Protein AF-A0A9D7RI13-F1 (afdb_monomer)

Solvent-accessible surface area (backbone atoms only — not comparable to full-atom values): 10548 Å² total; per-residue (Å²): 130,84,57,81,52,54,34,80,45,44,58,40,66,74,48,64,41,61,66,88,46,48,56,69,69,47,53,52,49,33,53,50,56,44,34,54,50,54,45,51,52,39,53,49,28,37,74,72,31,24,18,38,29,75,64,46,69,43,68,72,62,53,74,68,57,27,51,48,35,45,74,73,76,31,78,64,57,49,44,80,54,85,56,75,66,49,69,73,34,51,46,50,42,82,48,82,92,77,24,39,33,41,31,41,40,75,94,44,13,59,59,44,31,55,62,14,14,75,83,62,84,34,96,48,69,64,48,52,56,65,32,47,65,94,72,77,44,50,62,18,70,68,59,49,49,51,39,23,52,51,47,48,55,36,51,49,55,49,33,53,62,57,31,66,83,54,87,47,72,69,51,33,55,54,34,44,54,58,62,39,79,59,79,58,74,80,75,80,114

Sequence (189 aa):
MARKVDFLFDPFEIAGVNKSDLDKSIVTQALADVRDYVLEAVLSDTADLRSSVTGRPFKGLSPDYAKFKKKSGHKPVPNLEFSSDMLNSLSVIPVASGKLKLQVSPDQADKADGHNNHSGESKLPTRKFIPNADDDETFRPAIRSAIKDIVMVAVEKQIEKNTAGAQDDQEIEALAKRGIKVNLRQFLG

Radius of gyration: 20.49 Å; Cα contacts (8 Å, |Δi|>4): 278; chains: 1; bounding box: 44×29×63 Å

Mean predicted aligned error: 6.93 Å

Secondary structure (DSSP, 8-state):
-PPP-EEEE-HHHHHT--GGGS-HHHHHHHHHHHHHHHHHHHHHHHHTTB-TTT-PBPPPPPHHHHHHHHHTTS--S--S-SSTHHHHTEEEEEEGGGEEEEEE-HHHHHHHHHHH-SSS-SSSPP--SS--GGGT----HHHHHHHHHHHHHHHHHHHHHHHTT--SHHHHHHHHTSS--S-GGGT--

Structure (mmCIF, N/CA/C/O backbone):
data_AF-A0A9D7RI13-F1
#
_entry.id   AF-A0A9D7RI13-F1
#
loop_
_atom_site.group_PDB
_atom_site.id
_atom_site.type_symbol
_atom_site.label_atom_id
_atom_site.label_alt_id
_atom_site.label_comp_id
_atom_site.label_asym_id
_atom_site.label_entity_id
_atom_site.label_seq_id
_atom_site.pdbx_PDB_ins_code
_atom_site.Cartn_x
_atom_site.Cartn_y
_atom_site.Cartn_z
_atom_site.occupancy
_atom_site.B_iso_or_equiv
_atom_site.auth_seq_id
_atom_site.auth_comp_id
_atom_site.auth_asym_id
_atom_site.auth_atom_id
_atom_site.pdbx_PDB_model_num
ATOM 1 N N . MET A 1 1 ? -6.544 8.634 -23.768 1.00 44.41 1 MET A N 1
ATOM 2 C CA . MET A 1 1 ? -6.676 8.720 -22.296 1.00 44.41 1 MET A CA 1
ATOM 3 C C . MET A 1 1 ? -5.299 8.467 -21.710 1.00 44.41 1 MET A C 1
ATOM 5 O O . MET A 1 1 ? -4.618 7.612 -22.257 1.00 44.41 1 MET A O 1
ATOM 9 N N . ALA A 1 2 ? -4.877 9.207 -20.682 1.00 51.78 2 ALA A N 1
ATOM 10 C CA . ALA A 1 2 ? -3.621 8.907 -19.987 1.00 51.78 2 ALA A CA 1
ATOM 11 C C . ALA A 1 2 ? -3.721 7.515 -19.348 1.00 51.78 2 ALA A C 1
ATOM 13 O O . ALA A 1 2 ? -4.767 7.198 -18.765 1.00 51.78 2 ALA A O 1
ATOM 14 N N . ARG A 1 3 ? -2.685 6.680 -19.487 1.00 66.75 3 ARG A N 1
ATOM 15 C CA . ARG A 1 3 ? -2.675 5.370 -18.827 1.00 66.75 3 ARG A CA 1
ATOM 16 C C . ARG A 1 3 ? -2.634 5.581 -17.317 1.00 66.75 3 ARG A C 1
ATOM 18 O O . ARG A 1 3 ? -1.938 6.467 -16.830 1.00 66.75 3 ARG A O 1
ATOM 25 N N . LYS A 1 4 ? -3.417 4.801 -16.574 1.00 74.69 4 LYS A N 1
ATOM 26 C CA . LYS A 1 4 ? -3.418 4.838 -15.109 1.00 74.69 4 LYS A CA 1
ATOM 27 C C . LYS A 1 4 ? -2.546 3.703 -14.603 1.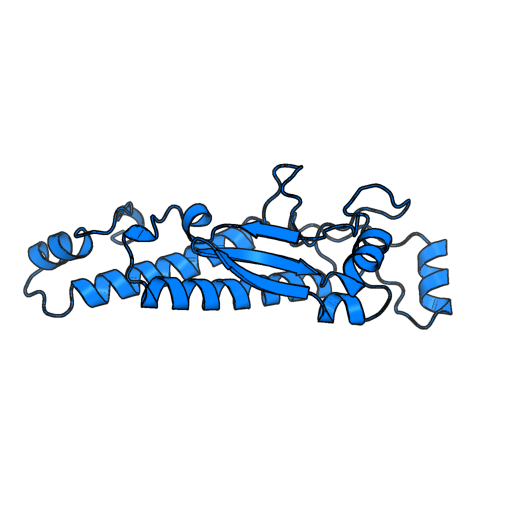00 74.69 4 LYS A C 1
ATOM 29 O O . LYS A 1 4 ? -2.745 2.559 -14.991 1.00 74.69 4 LYS A O 1
ATOM 34 N N . VAL A 1 5 ? -1.575 4.042 -13.765 1.00 86.81 5 VAL A N 1
ATOM 35 C CA . VAL A 1 5 ? -0.803 3.070 -12.988 1.00 86.81 5 VAL A CA 1
ATOM 36 C C . VAL A 1 5 ? -1.151 3.346 -11.532 1.00 86.81 5 VAL A C 1
ATOM 38 O O . VAL A 1 5 ? -0.450 4.088 -10.839 1.00 86.81 5 VAL A O 1
ATOM 41 N N . ASP A 1 6 ? -2.318 2.856 -11.119 1.00 92.19 6 ASP A N 1
ATOM 42 C CA . ASP A 1 6 ? -2.869 3.068 -9.788 1.00 92.19 6 ASP A CA 1
ATOM 43 C C . ASP A 1 6 ? -3.555 1.817 -9.224 1.00 92.19 6 ASP A C 1
ATOM 45 O O . ASP A 1 6 ? -3.902 0.883 -9.938 1.00 92.19 6 ASP A O 1
ATOM 49 N N . PHE A 1 7 ? -3.692 1.790 -7.900 1.00 94.25 7 PHE A N 1
ATOM 50 C CA . PHE A 1 7 ? -4.372 0.735 -7.164 1.00 94.25 7 PHE A CA 1
ATOM 51 C C . PHE A 1 7 ? -5.127 1.331 -5.981 1.00 94.25 7 PHE A C 1
ATOM 53 O O . PHE A 1 7 ? -4.544 2.003 -5.125 1.00 94.25 7 PHE A O 1
ATOM 60 N N . LEU A 1 8 ? -6.434 1.078 -5.938 1.00 95.00 8 LEU A N 1
ATOM 61 C CA . LEU A 1 8 ? -7.324 1.507 -4.867 1.00 95.00 8 LEU A CA 1
ATOM 62 C C . LEU A 1 8 ? -7.526 0.364 -3.871 1.00 95.00 8 LEU A C 1
ATOM 64 O O . LEU A 1 8 ? -7.939 -0.724 -4.260 1.00 95.00 8 LEU A O 1
ATOM 68 N N . PHE A 1 9 ? -7.319 0.627 -2.584 1.00 95.69 9 PHE A N 1
ATOM 69 C CA . PHE A 1 9 ? -7.505 -0.372 -1.534 1.00 95.69 9 PHE A CA 1
ATOM 70 C C . PHE A 1 9 ? -8.113 0.225 -0.264 1.00 95.69 9 PHE A C 1
ATOM 72 O O . PHE A 1 9 ? -7.973 1.417 0.020 1.00 95.69 9 PHE A O 1
ATOM 79 N N . ASP A 1 10 ? -8.806 -0.615 0.501 1.00 96.12 10 ASP A N 1
ATOM 80 C CA . ASP A 1 10 ? -9.337 -0.278 1.820 1.00 96.12 10 ASP A CA 1
ATOM 81 C C . ASP A 1 10 ? -8.550 -1.056 2.892 1.00 96.12 10 ASP A C 1
ATOM 83 O O . ASP A 1 10 ? -8.673 -2.281 2.971 1.00 96.12 10 ASP A O 1
ATOM 87 N N . PRO A 1 11 ? -7.722 -0.380 3.711 1.00 96.69 11 PRO A N 1
ATOM 88 C CA . PRO A 1 11 ? -6.949 -1.045 4.759 1.00 96.69 11 PRO A CA 1
ATOM 89 C C . PRO A 1 11 ? -7.810 -1.800 5.775 1.00 96.69 11 PRO A C 1
ATOM 91 O O . PRO A 1 11 ? -7.408 -2.850 6.270 1.00 96.69 11 PRO A O 1
ATOM 94 N N . PHE A 1 12 ? -9.008 -1.291 6.065 1.00 95.75 12 PHE A N 1
ATOM 95 C CA . PHE A 1 12 ? -9.912 -1.890 7.040 1.00 95.75 12 PHE A CA 1
ATOM 96 C C . PHE A 1 12 ? -10.599 -3.127 6.468 1.00 95.75 12 PHE A C 1
ATOM 98 O O . PHE A 1 12 ? -10.768 -4.112 7.181 1.00 95.75 12 PHE A O 1
ATOM 105 N N . GLU A 1 13 ? -10.911 -3.125 5.170 1.00 94.62 13 GLU A N 1
ATOM 106 C CA . GLU A 1 13 ? -11.390 -4.321 4.467 1.00 94.62 13 GLU A CA 1
ATOM 107 C C . GLU A 1 13 ? -10.325 -5.426 4.465 1.00 94.62 13 GLU A C 1
ATOM 109 O O . GLU A 1 13 ? -10.628 -6.567 4.809 1.00 94.62 13 GLU A O 1
ATOM 114 N N . ILE A 1 14 ? -9.061 -5.077 4.184 1.00 94.06 14 ILE A N 1
ATOM 115 C CA . ILE A 1 14 ? -7.923 -6.012 4.262 1.00 94.06 14 ILE A CA 1
ATOM 116 C C . ILE A 1 14 ? -7.792 -6.605 5.673 1.00 94.06 14 ILE A C 1
ATOM 118 O O . ILE A 1 14 ? -7.518 -7.797 5.822 1.00 94.06 14 ILE A O 1
ATOM 122 N N . ALA A 1 15 ? -7.991 -5.785 6.705 1.00 94.06 15 ALA A N 1
ATOM 123 C CA . ALA A 1 15 ? -7.914 -6.210 8.099 1.00 94.06 15 ALA A CA 1
ATOM 124 C C . ALA A 1 15 ? -9.165 -6.962 8.594 1.00 94.06 15 ALA A C 1
ATOM 126 O O . ALA A 1 15 ? -9.117 -7.583 9.656 1.00 94.06 15 ALA A O 1
ATOM 127 N N . GLY A 1 16 ? -10.278 -6.922 7.852 1.00 92.56 16 GLY A N 1
ATOM 128 C CA . GLY A 1 16 ? -11.570 -7.453 8.294 1.00 92.56 16 GLY A CA 1
ATOM 129 C C . GLY A 1 16 ? -12.209 -6.638 9.425 1.00 92.56 16 GLY A C 1
ATOM 130 O O . GLY A 1 16 ? -12.928 -7.195 10.253 1.00 92.56 16 GLY A O 1
ATOM 131 N N . VAL A 1 17 ? -11.931 -5.335 9.483 1.00 91.44 17 VAL A N 1
ATOM 132 C CA . VAL A 1 17 ? -12.428 -4.406 10.504 1.00 91.44 17 VAL A CA 1
ATOM 133 C C . VAL A 1 17 ? -13.474 -3.484 9.890 1.00 91.44 17 VAL A C 1
ATOM 135 O O . VAL A 1 17 ? -13.268 -2.892 8.832 1.00 91.44 17 VAL A O 1
ATOM 138 N N . ASN A 1 18 ? -14.606 -3.310 10.568 1.00 91.25 18 ASN A N 1
ATOM 139 C CA . ASN A 1 18 ? -15.593 -2.328 10.146 1.00 91.25 18 ASN A CA 1
ATOM 140 C C . ASN A 1 18 ? -15.208 -0.933 10.656 1.00 91.25 18 ASN A C 1
ATOM 142 O O . ASN A 1 18 ? -15.411 -0.611 11.818 1.00 91.25 18 ASN A O 1
ATOM 146 N N . LYS A 1 19 ? -14.687 -0.062 9.792 1.00 90.38 19 LYS A N 1
ATOM 147 C CA . L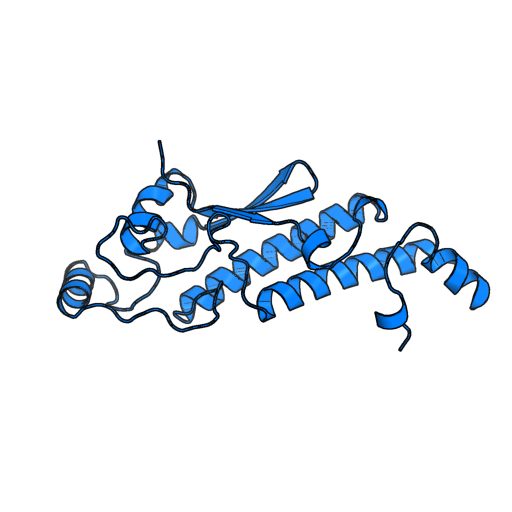YS A 1 19 ? -14.248 1.289 10.195 1.00 90.38 19 LYS A CA 1
ATOM 148 C C . LYS A 1 19 ? -15.341 2.187 10.791 1.00 90.38 19 LYS A C 1
ATOM 150 O O . LYS A 1 19 ? -14.994 3.166 11.439 1.00 90.38 19 LYS A O 1
ATOM 155 N N . SER A 1 20 ? -16.635 1.903 10.578 1.00 90.44 20 SER A N 1
ATOM 156 C CA . SER A 1 20 ? -17.719 2.673 11.223 1.00 90.44 20 SER A CA 1
ATOM 157 C C . SER A 1 20 ? -17.764 2.491 12.737 1.00 90.44 20 SER A C 1
ATOM 159 O O . SER A 1 20 ? -18.407 3.271 13.431 1.00 90.44 20 SER A O 1
ATOM 161 N N . ASP A 1 21 ? -17.111 1.440 13.214 1.00 89.06 21 ASP A N 1
ATOM 162 C CA . ASP A 1 21 ? -17.033 1.057 14.614 1.00 89.06 21 ASP A CA 1
ATOM 163 C C . ASP A 1 21 ? -15.904 1.798 15.353 1.00 89.06 21 ASP A C 1
ATOM 165 O O . ASP A 1 21 ? -15.765 1.681 16.569 1.00 89.06 21 ASP A O 1
ATOM 169 N N . LEU A 1 22 ? -15.082 2.546 14.611 1.00 90.38 22 LEU A N 1
ATOM 170 C CA . LEU A 1 22 ? -13.928 3.274 15.115 1.00 90.38 22 LEU A CA 1
ATOM 171 C C . LEU A 1 22 ? -14.172 4.781 15.060 1.00 90.38 22 LEU A C 1
ATOM 173 O O . LEU A 1 22 ? -14.807 5.314 14.143 1.00 90.38 22 LEU A O 1
ATOM 177 N N . ASP A 1 23 ? -13.581 5.494 16.010 1.00 92.56 23 ASP A N 1
ATOM 178 C CA . ASP A 1 23 ? -13.580 6.945 16.022 1.00 92.56 23 ASP A CA 1
ATOM 179 C C . ASP A 1 23 ? -12.836 7.505 14.808 1.00 92.56 23 ASP A C 1
ATOM 181 O O . ASP A 1 23 ? -11.777 7.021 14.398 1.00 92.56 23 ASP A O 1
ATOM 185 N N . LYS A 1 24 ? -13.346 8.617 14.269 1.00 93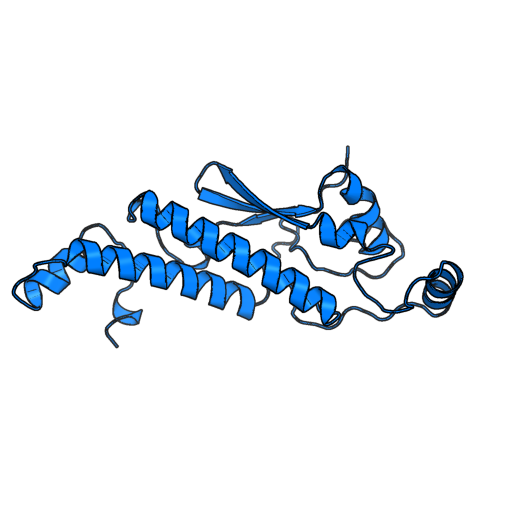.06 24 LYS A N 1
ATOM 186 C CA . LYS A 1 24 ? -12.773 9.276 13.083 1.00 93.06 24 LYS A CA 1
ATOM 187 C C . LYS A 1 24 ? -11.285 9.602 13.233 1.00 93.06 24 LYS A C 1
ATOM 189 O O . LYS A 1 24 ? -10.548 9.505 12.254 1.00 93.06 24 LYS A O 1
ATOM 194 N N . SER A 1 25 ? -10.840 9.996 14.427 1.00 94.50 25 SER A N 1
ATOM 195 C CA . SER A 1 25 ? -9.426 10.293 14.689 1.00 94.50 25 SER A CA 1
ATOM 196 C C . SER A 1 25 ? -8.552 9.041 14.609 1.00 94.50 25 SER A C 1
ATOM 198 O O . SER A 1 25 ? -7.462 9.105 14.050 1.00 94.50 25 SER A O 1
ATOM 200 N N . ILE A 1 26 ? -9.050 7.901 15.098 1.00 94.19 26 ILE A N 1
ATOM 201 C CA . ILE A 1 26 ? -8.356 6.610 15.033 1.00 94.19 26 ILE A CA 1
ATOM 202 C C . ILE A 1 26 ? -8.281 6.125 13.587 1.00 94.19 26 ILE A C 1
ATOM 204 O O . ILE A 1 26 ? -7.206 5.759 13.120 1.00 94.19 26 ILE A O 1
ATOM 208 N N . VAL A 1 27 ? -9.388 6.222 12.845 1.00 94.94 27 VAL A N 1
ATOM 209 C CA . VAL A 1 27 ? -9.417 5.910 11.408 1.00 94.94 27 VAL A CA 1
ATOM 210 C C . VAL A 1 27 ? -8.422 6.777 10.636 1.00 94.94 27 VAL A C 1
ATOM 212 O O . VAL A 1 27 ? -7.674 6.267 9.807 1.00 94.94 27 VAL A O 1
ATOM 215 N N . THR A 1 28 ? -8.387 8.083 10.912 1.00 95.69 28 THR A N 1
ATOM 216 C CA . THR A 1 28 ? -7.487 9.026 10.228 1.00 95.69 28 THR A CA 1
ATOM 217 C C . THR A 1 28 ? -6.021 8.693 10.494 1.00 95.69 28 THR A C 1
ATOM 219 O O . THR A 1 28 ? -5.227 8.687 9.555 1.00 95.69 28 THR A O 1
ATOM 222 N N . GLN A 1 29 ? -5.669 8.376 11.744 1.00 96.38 29 GLN A N 1
ATOM 223 C CA . GLN A 1 29 ? -4.304 7.991 12.095 1.00 96.38 29 GLN A CA 1
ATOM 224 C C . GLN A 1 29 ? -3.907 6.668 11.433 1.00 96.38 29 GLN A C 1
ATOM 226 O O . GLN A 1 29 ? -2.869 6.605 10.788 1.00 96.38 29 GLN A O 1
ATOM 231 N N . ALA A 1 30 ? -4.762 5.644 11.503 1.00 97.12 30 ALA A N 1
ATOM 232 C CA . ALA A 1 30 ? -4.493 4.350 10.878 1.00 97.12 30 ALA A CA 1
ATOM 233 C C . ALA A 1 30 ? -4.296 4.469 9.358 1.00 97.12 30 ALA A C 1
ATOM 235 O O . ALA A 1 30 ? -3.408 3.839 8.792 1.00 97.12 30 ALA A O 1
ATOM 236 N N . LEU A 1 31 ? -5.089 5.312 8.684 1.00 97.88 31 LEU A N 1
ATOM 237 C CA . LEU A 1 31 ? -4.907 5.588 7.258 1.00 97.88 31 LEU A CA 1
ATOM 238 C C . LEU A 1 31 ? -3.560 6.254 6.960 1.00 97.88 31 LEU A C 1
ATOM 240 O O . LEU A 1 31 ? -2.953 5.930 5.941 1.00 97.88 31 LEU A O 1
ATOM 244 N N . ALA A 1 32 ? -3.098 7.172 7.813 1.00 97.81 32 ALA A N 1
ATOM 245 C CA . ALA A 1 32 ? -1.788 7.802 7.665 1.00 97.81 32 ALA A CA 1
ATOM 246 C C . ALA A 1 32 ? -0.650 6.789 7.872 1.00 97.81 32 ALA A C 1
ATOM 248 O O . ALA A 1 32 ? 0.243 6.705 7.032 1.00 97.81 32 ALA A O 1
ATOM 249 N N . ASP A 1 33 ? -0.742 5.961 8.911 1.00 98.19 33 ASP A N 1
ATOM 250 C CA . ASP A 1 33 ? 0.262 4.940 9.225 1.00 98.19 33 ASP A CA 1
ATOM 251 C C . ASP A 1 33 ? 0.358 3.892 8.097 1.00 98.19 33 ASP A C 1
ATOM 253 O O . ASP A 1 33 ? 1.447 3.558 7.629 1.00 98.19 33 ASP A O 1
ATOM 257 N N . VAL A 1 34 ? -0.787 3.422 7.580 1.00 98.38 34 VAL A N 1
ATOM 258 C CA . VAL A 1 34 ? -0.824 2.492 6.438 1.00 98.38 34 VAL A CA 1
ATOM 259 C C . VAL A 1 34 ? -0.285 3.143 5.166 1.00 98.38 34 VAL A C 1
ATOM 261 O O . VAL A 1 34 ? 0.418 2.489 4.396 1.00 98.38 34 VAL A O 1
ATOM 264 N N . ARG A 1 35 ? -0.610 4.417 4.916 1.00 98.00 35 ARG A N 1
ATOM 265 C CA . ARG A 1 35 ? -0.115 5.160 3.751 1.00 98.00 35 ARG A CA 1
ATOM 266 C C . ARG A 1 35 ? 1.410 5.184 3.730 1.00 98.00 35 ARG A C 1
ATOM 268 O O . ARG A 1 35 ? 2.000 4.862 2.698 1.00 98.00 35 ARG A O 1
ATOM 275 N N . ASP A 1 36 ? 2.013 5.556 4.852 1.00 98.00 36 ASP A N 1
ATOM 276 C CA . ASP A 1 36 ? 3.460 5.706 4.972 1.00 98.00 36 ASP A CA 1
ATOM 277 C C . ASP A 1 36 ? 4.146 4.336 4.847 1.00 98.00 36 ASP A C 1
ATOM 279 O O . ASP A 1 36 ? 5.062 4.180 4.037 1.00 98.00 36 ASP A O 1
ATOM 283 N N . TYR A 1 37 ? 3.607 3.309 5.517 1.00 98.25 37 TYR A N 1
ATOM 284 C CA . TYR A 1 37 ? 4.105 1.937 5.409 1.00 98.25 37 TYR A CA 1
ATOM 285 C C . TYR A 1 37 ? 4.050 1.387 3.978 1.00 98.25 37 TYR A C 1
ATOM 287 O O . TYR A 1 37 ? 5.032 0.834 3.487 1.00 98.25 37 TYR A O 1
ATOM 295 N N . VAL A 1 38 ? 2.909 1.507 3.287 1.00 98.00 38 VAL A N 1
ATOM 296 C CA . VAL A 1 38 ? 2.752 0.944 1.935 1.00 98.00 38 VAL A CA 1
ATOM 297 C C . VAL A 1 38 ? 3.710 1.615 0.956 1.00 98.00 38 VAL A C 1
ATOM 299 O O . VAL A 1 38 ? 4.303 0.925 0.125 1.00 98.00 38 VAL A O 1
ATOM 302 N N . LEU A 1 39 ? 3.889 2.936 1.055 1.00 96.62 39 LEU A N 1
ATOM 303 C CA . LEU A 1 39 ? 4.847 3.652 0.218 1.00 96.62 39 LEU A CA 1
ATOM 304 C C . LEU A 1 39 ? 6.273 3.141 0.458 1.00 96.62 39 LEU A C 1
ATOM 306 O O . LEU A 1 39 ? 6.958 2.774 -0.498 1.00 96.62 39 LEU A O 1
ATOM 310 N N . GLU A 1 40 ? 6.697 3.064 1.719 1.00 96.88 40 GLU A N 1
ATOM 311 C CA . GLU A 1 40 ? 8.026 2.574 2.091 1.00 96.88 40 GLU A CA 1
ATOM 312 C C . GLU A 1 40 ? 8.247 1.126 1.638 1.00 96.88 40 GLU A C 1
ATOM 314 O O . GLU A 1 40 ? 9.263 0.820 1.014 1.00 96.88 40 GLU A O 1
ATOM 319 N N . ALA A 1 41 ? 7.272 0.245 1.865 1.00 96.44 41 ALA A N 1
ATOM 320 C CA . ALA A 1 41 ? 7.354 -1.160 1.484 1.00 96.44 41 ALA A CA 1
ATOM 321 C C . ALA A 1 41 ? 7.500 -1.340 -0.034 1.00 96.44 41 ALA A C 1
ATOM 323 O O . ALA A 1 41 ? 8.302 -2.157 -0.485 1.00 96.44 41 ALA A O 1
ATOM 324 N N . VAL A 1 42 ? 6.763 -0.566 -0.840 1.00 94.62 42 VAL A N 1
ATOM 325 C CA . VAL A 1 42 ? 6.865 -0.637 -2.305 1.00 94.62 42 VAL A CA 1
ATOM 326 C C . VAL A 1 42 ? 8.204 -0.086 -2.798 1.00 94.62 42 VAL A C 1
ATOM 328 O O . VAL A 1 42 ? 8.811 -0.686 -3.690 1.00 94.62 42 VAL A O 1
ATOM 331 N N . LEU A 1 43 ? 8.692 1.016 -2.222 1.00 92.94 43 LEU A N 1
ATOM 332 C CA . LEU A 1 43 ? 10.008 1.573 -2.551 1.00 92.94 43 LEU A CA 1
ATOM 333 C C . LEU A 1 43 ? 11.140 0.611 -2.165 1.00 92.94 43 LEU A C 1
ATOM 335 O O . LEU A 1 43 ? 12.065 0.409 -2.953 1.00 92.94 43 LEU A O 1
ATOM 339 N N . SER A 1 44 ? 11.040 -0.029 -0.999 1.00 93.69 44 SER A N 1
ATOM 340 C CA . SER A 1 44 ? 11.993 -1.034 -0.525 1.00 93.69 44 SER A CA 1
ATOM 341 C C . SER A 1 44 ? 12.010 -2.268 -1.430 1.00 93.69 44 SER A C 1
ATOM 343 O O . SER A 1 44 ? 13.073 -2.626 -1.936 1.00 93.69 44 SER A O 1
ATOM 345 N N . ASP A 1 45 ? 10.848 -2.855 -1.738 1.00 93.50 45 ASP A N 1
ATOM 346 C CA . ASP A 1 45 ? 10.752 -3.998 -2.659 1.00 93.50 45 ASP A CA 1
ATOM 347 C C . ASP A 1 45 ? 11.346 -3.651 -4.035 1.00 93.50 45 ASP A C 1
ATOM 349 O O . ASP A 1 45 ? 12.071 -4.444 -4.639 1.00 93.50 45 ASP A O 1
ATOM 353 N N . THR A 1 46 ? 11.096 -2.432 -4.515 1.00 89.50 46 THR A N 1
ATOM 354 C CA . THR A 1 46 ? 11.650 -1.926 -5.775 1.00 89.50 46 THR A CA 1
ATOM 355 C C . THR A 1 46 ? 13.171 -1.818 -5.744 1.00 89.50 46 THR A C 1
ATOM 357 O O . THR A 1 46 ? 13.828 -2.210 -6.715 1.00 89.50 46 THR A O 1
ATOM 360 N N . ALA A 1 47 ? 13.733 -1.286 -4.655 1.00 89.06 47 ALA A N 1
ATOM 361 C CA . ALA A 1 47 ? 15.175 -1.175 -4.458 1.00 89.06 47 ALA A CA 1
ATOM 362 C C . ALA A 1 47 ? 15.844 -2.559 -4.439 1.00 89.06 47 ALA A C 1
ATOM 364 O O . ALA A 1 47 ? 16.901 -2.740 -5.049 1.00 89.06 47 ALA A O 1
ATOM 365 N N . ASP A 1 48 ? 15.163 -3.549 -3.861 1.00 91.19 48 ASP A N 1
ATOM 366 C CA . ASP A 1 48 ? 15.570 -4.956 -3.838 1.00 91.19 48 ASP A CA 1
ATOM 367 C C . ASP A 1 48 ? 15.300 -5.699 -5.158 1.00 91.19 48 ASP A C 1
ATOM 369 O O . ASP A 1 48 ? 15.587 -6.893 -5.280 1.00 91.19 48 ASP A O 1
ATOM 373 N N . LEU A 1 49 ? 14.783 -5.003 -6.177 1.00 91.06 49 LEU A N 1
ATOM 374 C CA . LEU A 1 49 ? 14.435 -5.548 -7.491 1.00 91.06 49 LEU A CA 1
ATOM 375 C C . LEU A 1 49 ? 13.370 -6.653 -7.411 1.00 91.06 49 LEU A C 1
ATOM 377 O O . LEU A 1 49 ? 13.442 -7.648 -8.139 1.00 91.06 49 LEU A O 1
ATOM 381 N N . ARG A 1 50 ? 12.378 -6.491 -6.534 1.00 92.38 50 ARG A N 1
ATOM 382 C CA . ARG A 1 50 ? 11.290 -7.443 -6.289 1.00 92.38 50 ARG A CA 1
ATOM 383 C C . ARG A 1 50 ? 9.922 -6.789 -6.435 1.00 92.38 50 ARG A C 1
ATOM 385 O O . ARG A 1 50 ? 9.727 -5.597 -6.244 1.00 92.38 50 ARG A O 1
ATOM 392 N N . SER A 1 51 ? 8.947 -7.619 -6.776 1.00 92.75 51 SER A N 1
ATOM 393 C CA . SER A 1 51 ? 7.552 -7.224 -6.932 1.00 92.75 51 SER A CA 1
ATOM 394 C C . SER A 1 51 ? 6.844 -7.092 -5.582 1.00 92.75 51 SER A C 1
ATOM 396 O O . SER A 1 51 ? 6.767 -8.068 -4.840 1.00 92.75 51 SER A O 1
ATOM 398 N N . SER A 1 52 ? 6.200 -5.955 -5.321 1.00 94.31 52 SER A N 1
ATOM 399 C CA . SER A 1 52 ? 5.325 -5.754 -4.149 1.00 94.31 52 SER A CA 1
ATOM 400 C C . SER A 1 52 ? 3.997 -6.519 -4.235 1.00 94.31 52 SER A C 1
ATOM 402 O O . SER A 1 52 ? 3.266 -6.645 -3.254 1.00 94.31 52 SER A O 1
ATOM 404 N N . VAL A 1 53 ? 3.692 -7.069 -5.411 1.00 93.75 53 VAL A N 1
ATOM 405 C CA . VAL A 1 53 ? 2.491 -7.871 -5.692 1.00 93.75 53 VAL A CA 1
ATOM 406 C C . VAL A 1 53 ? 2.767 -9.352 -5.424 1.00 93.75 53 VAL A C 1
ATOM 408 O O . VAL A 1 53 ? 2.032 -10.020 -4.706 1.00 93.75 53 VAL A O 1
ATOM 411 N N . THR A 1 54 ? 3.881 -9.876 -5.943 1.00 92.06 54 THR A N 1
ATOM 412 C CA . THR A 1 54 ? 4.185 -11.321 -5.888 1.00 92.06 54 THR A CA 1
ATOM 413 C C . THR A 1 54 ? 5.323 -11.687 -4.937 1.00 92.06 54 THR A C 1
ATOM 415 O O . THR A 1 54 ? 5.524 -12.862 -4.634 1.00 92.06 54 THR A O 1
ATOM 418 N N . GLY A 1 55 ? 6.127 -10.714 -4.508 1.00 91.81 55 GLY A N 1
ATOM 419 C CA . GLY A 1 55 ? 7.379 -10.919 -3.780 1.00 91.81 55 GLY A CA 1
ATOM 420 C C . GLY A 1 55 ? 8.515 -11.504 -4.626 1.00 91.81 55 GLY A C 1
ATOM 421 O O . GLY A 1 55 ? 9.616 -11.687 -4.106 1.00 91.81 55 GLY A O 1
ATOM 422 N N . ARG A 1 56 ? 8.295 -11.830 -5.905 1.00 92.06 56 ARG A N 1
ATOM 423 C CA . ARG A 1 56 ? 9.317 -12.440 -6.770 1.00 92.06 56 ARG A CA 1
ATOM 424 C C . ARG A 1 56 ? 10.283 -11.381 -7.319 1.00 92.06 56 ARG A C 1
ATOM 426 O O . ARG A 1 56 ? 9.848 -10.251 -7.550 1.00 92.06 56 ARG A O 1
ATOM 433 N N . PRO A 1 57 ? 11.559 -11.730 -7.567 1.00 91.44 57 PRO A N 1
ATOM 434 C CA . PRO A 1 57 ? 12.481 -10.851 -8.279 1.00 91.44 57 PRO A CA 1
ATOM 435 C C . PRO A 1 57 ? 11.943 -10.463 -9.658 1.00 91.44 57 PRO A C 1
ATOM 437 O O . PRO A 1 57 ? 11.311 -11.277 -10.339 1.00 91.44 57 PRO A O 1
ATOM 440 N N . PHE A 1 58 ? 12.218 -9.237 -10.094 1.00 90.00 58 PHE A N 1
ATOM 441 C CA . PHE A 1 58 ? 11.892 -8.804 -11.445 1.00 90.00 58 PHE A CA 1
ATOM 442 C C . PHE A 1 58 ? 12.671 -9.608 -12.477 1.00 90.00 58 PHE A C 1
ATOM 444 O O . PHE A 1 58 ? 13.840 -9.959 -12.292 1.00 90.00 58 PHE A O 1
ATOM 451 N N . LYS A 1 59 ? 12.030 -9.853 -13.621 1.00 86.38 59 LYS A N 1
ATOM 452 C CA . LYS A 1 59 ? 12.709 -10.479 -14.751 1.00 86.38 59 LYS A CA 1
ATOM 453 C C . LYS A 1 59 ? 13.888 -9.604 -15.186 1.00 86.38 59 LYS A C 1
ATOM 455 O O . LYS A 1 59 ? 13.738 -8.393 -15.383 1.00 86.38 59 LYS A O 1
ATOM 460 N N . GLY A 1 60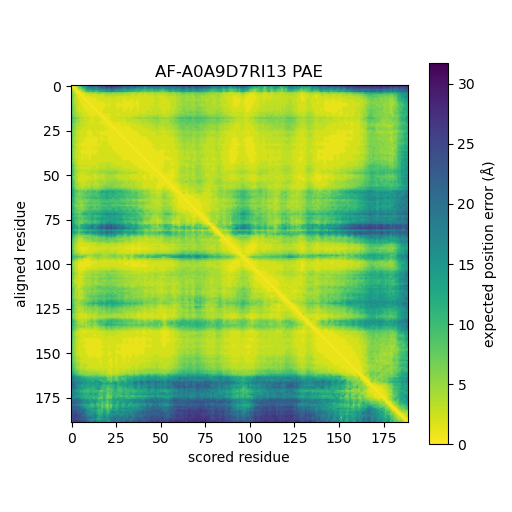 ? 15.044 -10.247 -15.356 1.00 84.56 60 GLY A N 1
ATOM 461 C CA . GLY A 1 60 ? 16.268 -9.609 -15.831 1.00 84.56 60 GLY A CA 1
ATOM 462 C C . GLY A 1 60 ? 16.078 -8.874 -17.161 1.00 84.56 60 GLY A C 1
ATOM 463 O O . GLY A 1 60 ? 15.164 -9.167 -17.938 1.00 84.56 60 GLY A O 1
ATOM 464 N N . LEU A 1 61 ? 16.945 -7.895 -17.416 1.00 83.56 61 LEU A N 1
ATOM 465 C CA . LEU A 1 61 ? 16.946 -7.163 -18.681 1.00 83.56 61 LEU A CA 1
ATOM 466 C C . LEU A 1 61 ? 17.403 -8.071 -19.828 1.00 83.56 61 LEU A C 1
ATOM 468 O O . LEU A 1 61 ? 18.282 -8.912 -19.642 1.00 83.56 61 LEU A O 1
ATOM 472 N N . SER A 1 62 ? 16.864 -7.859 -21.032 1.00 84.69 62 SER A N 1
ATOM 473 C CA . SER A 1 62 ? 17.482 -8.437 -22.227 1.00 84.69 62 SER A CA 1
ATOM 474 C C . SER A 1 62 ? 18.872 -7.815 -22.447 1.00 84.69 62 SER A C 1
ATOM 476 O O . SER A 1 62 ? 19.086 -6.659 -22.060 1.00 84.69 62 SER A O 1
ATOM 478 N N . PRO A 1 63 ? 19.818 -8.530 -23.083 1.00 88.19 63 PRO A N 1
ATOM 479 C CA . PRO A 1 63 ? 21.160 -8.002 -23.335 1.00 88.19 63 PRO A CA 1
ATOM 480 C C . PRO A 1 63 ? 21.158 -6.662 -24.083 1.00 88.19 63 PRO A C 1
ATOM 482 O O . PRO A 1 63 ? 21.861 -5.728 -23.690 1.00 88.19 63 PRO A O 1
ATOM 485 N N . ASP A 1 64 ? 20.314 -6.533 -25.109 1.00 87.12 64 ASP A N 1
ATOM 486 C CA . ASP A 1 64 ? 20.201 -5.307 -25.904 1.00 87.12 64 ASP A CA 1
ATOM 487 C C . ASP A 1 64 ? 19.673 -4.134 -25.080 1.00 87.12 64 ASP A C 1
ATOM 489 O O . ASP A 1 64 ? 20.192 -3.018 -25.164 1.00 87.12 64 ASP A O 1
ATOM 493 N N . TYR A 1 65 ? 18.688 -4.388 -24.220 1.00 83.56 65 TYR A N 1
ATOM 494 C CA . TYR A 1 65 ? 18.108 -3.356 -23.374 1.00 83.56 65 TYR A CA 1
ATOM 495 C C . TYR A 1 65 ? 19.048 -2.944 -22.232 1.00 83.56 65 TYR A C 1
ATOM 497 O O . TYR A 1 65 ? 19.181 -1.759 -21.926 1.00 83.56 65 TYR A O 1
ATOM 505 N N . ALA A 1 66 ? 19.783 -3.896 -21.650 1.00 87.12 66 ALA A N 1
ATOM 506 C CA . ALA A 1 66 ? 20.852 -3.611 -20.696 1.00 87.12 66 ALA A CA 1
ATOM 507 C C . ALA A 1 66 ? 21.946 -2.729 -21.325 1.00 87.12 66 ALA A C 1
ATOM 509 O O . ALA A 1 66 ? 22.395 -1.754 -20.716 1.00 87.12 66 ALA A O 1
ATOM 510 N N . LYS A 1 67 ? 22.339 -3.026 -22.572 1.00 88.62 67 LYS A N 1
ATOM 511 C CA . LYS A 1 67 ? 23.298 -2.222 -23.341 1.00 88.62 67 LYS A CA 1
ATOM 512 C C . LYS A 1 67 ? 22.757 -0.823 -23.631 1.00 88.62 67 LYS A C 1
ATOM 514 O O . LYS A 1 67 ? 23.513 0.138 -23.512 1.00 88.62 67 LYS A O 1
ATOM 519 N N . PHE A 1 68 ? 21.476 -0.703 -23.976 1.00 85.88 68 PHE A N 1
ATOM 520 C CA . PHE A 1 68 ? 20.806 0.583 -24.172 1.00 85.88 68 PHE A CA 1
ATOM 521 C C . PHE A 1 68 ? 20.819 1.431 -22.892 1.00 85.88 68 PHE A C 1
ATOM 523 O O . PHE A 1 68 ? 21.369 2.528 -22.920 1.00 85.88 68 PHE A O 1
ATOM 530 N N . LYS A 1 69 ? 20.354 0.898 -21.747 1.00 85.50 69 LYS A N 1
ATOM 531 C CA . LYS A 1 69 ? 20.394 1.614 -20.454 1.00 85.50 69 LYS A CA 1
ATOM 532 C C . LYS A 1 69 ? 21.805 2.077 -20.097 1.00 85.50 69 LYS A C 1
ATOM 534 O O . LYS A 1 69 ? 21.990 3.233 -19.729 1.00 85.50 69 LYS A O 1
ATOM 539 N N . LYS A 1 70 ? 22.806 1.205 -20.272 1.00 88.19 70 LYS A N 1
ATOM 540 C CA . LYS A 1 70 ? 24.211 1.543 -20.003 1.00 88.19 70 LYS A CA 1
ATOM 541 C C . LYS A 1 70 ? 24.722 2.671 -20.906 1.00 88.19 70 LYS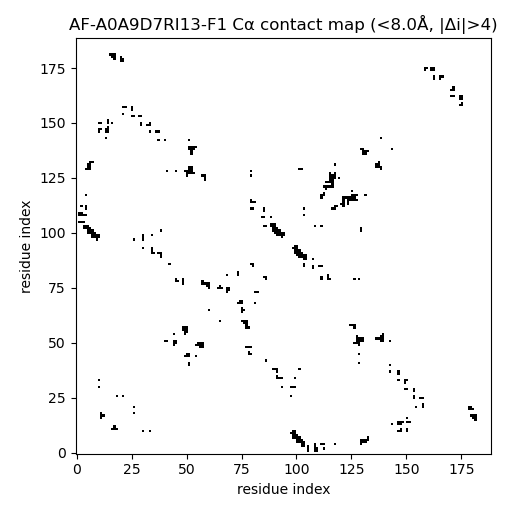 A C 1
ATOM 543 O O . LYS A 1 70 ? 25.412 3.560 -20.420 1.00 88.19 70 LYS A O 1
ATOM 548 N N . LYS A 1 71 ? 24.387 2.655 -22.202 1.00 88.94 71 LYS A N 1
ATOM 549 C CA . LYS A 1 71 ? 24.751 3.727 -23.150 1.00 88.94 71 LYS A CA 1
ATOM 550 C C . LYS A 1 71 ? 24.098 5.065 -22.805 1.00 88.94 71 LYS A C 1
ATOM 552 O O . LYS A 1 71 ? 24.711 6.099 -23.031 1.00 88.94 71 LYS A O 1
ATOM 557 N N . SER A 1 72 ? 22.898 5.033 -22.235 1.00 83.25 72 SER A N 1
ATOM 558 C CA . SER A 1 72 ? 22.187 6.214 -21.741 1.00 83.25 72 SER A CA 1
ATOM 559 C C . SER A 1 72 ? 22.662 6.689 -20.359 1.00 83.25 72 SER A C 1
ATOM 561 O O . SER A 1 72 ? 22.062 7.595 -19.798 1.00 83.25 72 SER A O 1
ATOM 563 N N . GLY A 1 73 ? 23.725 6.099 -19.793 1.00 83.25 73 GLY A N 1
ATOM 564 C CA . GLY A 1 73 ? 24.281 6.499 -18.494 1.00 83.25 73 GLY A CA 1
ATOM 565 C C . GLY A 1 73 ? 23.567 5.902 -17.275 1.00 83.25 73 GLY A C 1
ATOM 566 O O . GLY A 1 73 ? 23.873 6.271 -16.144 1.00 83.25 73 GLY A O 1
ATOM 567 N N . HIS A 1 74 ? 22.646 4.957 -17.473 1.00 83.12 74 HIS A N 1
ATOM 568 C CA . HIS A 1 74 ? 21.865 4.341 -16.400 1.00 83.12 74 HIS A CA 1
ATOM 569 C C . HIS A 1 74 ? 22.395 2.954 -16.013 1.00 83.12 74 HIS A C 1
ATOM 571 O O . HIS A 1 74 ? 22.996 2.232 -16.816 1.00 83.12 74 HIS A O 1
ATOM 577 N N . LYS A 1 75 ? 22.130 2.536 -14.768 1.00 81.94 75 LYS A N 1
ATOM 578 C CA . LYS A 1 75 ? 22.489 1.191 -14.298 1.00 81.94 75 LYS A CA 1
ATOM 579 C C . LYS A 1 75 ? 21.697 0.127 -15.086 1.00 81.94 75 LYS A C 1
ATOM 581 O O . LYS A 1 75 ? 20.471 0.232 -15.181 1.00 81.94 75 LYS A O 1
ATOM 586 N N . PRO A 1 76 ? 22.349 -0.924 -15.619 1.00 84.06 76 PRO A N 1
ATOM 587 C CA . PRO A 1 76 ? 21.700 -1.974 -16.406 1.00 84.06 76 PRO A CA 1
ATOM 588 C C . PRO A 1 76 ? 21.023 -3.027 -15.512 1.00 84.06 76 PRO A C 1
ATOM 590 O O . PRO A 1 76 ? 21.207 -4.227 -15.695 1.00 84.06 76 PRO A O 1
ATOM 593 N N . VAL A 1 77 ? 20.255 -2.580 -14.520 1.00 84.50 77 VAL A N 1
ATOM 594 C CA . VAL A 1 77 ? 19.506 -3.442 -13.598 1.00 84.50 77 VAL A CA 1
ATOM 595 C C . VAL A 1 77 ? 18.018 -3.440 -13.960 1.00 84.50 77 VAL A C 1
ATOM 597 O O . VAL A 1 77 ? 17.527 -2.442 -14.507 1.00 84.50 77 VAL A O 1
ATOM 600 N N . PRO A 1 78 ? 17.281 -4.529 -13.666 1.00 77.56 78 PRO A N 1
ATOM 601 C CA . PRO A 1 78 ? 15.838 -4.617 -13.868 1.00 77.56 78 PRO A CA 1
ATOM 602 C C . PRO A 1 78 ? 15.064 -3.840 -12.796 1.00 77.56 78 PRO A C 1
ATOM 604 O O . PRO A 1 78 ? 14.045 -4.317 -12.310 1.00 77.56 78 PRO A O 1
ATOM 607 N N . ASN A 1 79 ? 15.551 -2.656 -12.417 1.00 72.62 79 ASN A N 1
ATOM 608 C CA . ASN A 1 79 ? 14.774 -1.752 -11.590 1.00 72.62 79 ASN A CA 1
ATOM 609 C C . ASN A 1 79 ? 13.614 -1.193 -12.414 1.00 72.62 79 ASN A C 1
ATOM 611 O O . ASN A 1 79 ? 13.655 -1.146 -13.653 1.00 72.62 79 ASN A O 1
ATOM 615 N N . LEU A 1 80 ? 12.589 -0.752 -11.700 1.00 73.31 80 LEU A N 1
ATOM 616 C CA . LEU A 1 80 ? 11.357 -0.233 -12.279 1.00 73.31 80 LEU A CA 1
ATOM 617 C C . LEU A 1 80 ? 11.539 1.075 -13.057 1.00 73.31 80 LEU A C 1
ATOM 619 O O . LEU A 1 80 ? 10.573 1.633 -13.558 1.00 73.31 80 LEU A O 1
ATOM 623 N N . GLU A 1 81 ? 12.767 1.568 -13.178 1.00 70.62 81 GLU A N 1
ATOM 624 C CA . GLU A 1 81 ? 13.053 2.917 -13.629 1.00 70.62 81 GLU A CA 1
ATOM 625 C C . GLU A 1 81 ? 14.016 2.945 -14.806 1.00 70.62 81 GLU A C 1
ATOM 627 O O . GLU A 1 81 ? 14.990 2.182 -14.875 1.00 70.62 81 GLU A O 1
ATOM 632 N N . PHE A 1 82 ? 13.770 3.881 -15.719 1.00 68.88 82 PHE A N 1
ATOM 633 C CA . PHE A 1 82 ? 14.778 4.349 -16.662 1.00 68.88 82 PHE A CA 1
ATOM 634 C C . PHE A 1 82 ? 15.565 5.530 -16.064 1.00 68.88 82 PHE A C 1
ATOM 636 O O . PHE A 1 82 ? 16.792 5.485 -16.066 1.00 68.88 82 PHE A O 1
ATOM 643 N N . SER A 1 83 ? 14.864 6.501 -15.458 1.00 66.38 83 SER A N 1
ATOM 644 C CA . SER A 1 83 ? 15.382 7.611 -14.636 1.00 66.38 83 SER A CA 1
ATOM 645 C C . SER A 1 83 ? 14.670 7.658 -13.274 1.00 66.38 83 SER A C 1
ATOM 647 O O . SER A 1 83 ? 13.556 7.151 -13.174 1.00 66.38 83 SER A O 1
ATOM 649 N N . SER A 1 84 ? 15.287 8.291 -12.263 1.00 70.81 84 SER A N 1
ATOM 650 C CA . SER A 1 84 ? 14.780 8.384 -10.873 1.00 70.81 84 SER A CA 1
ATOM 651 C C . SER A 1 84 ? 13.430 9.104 -10.709 1.00 70.81 84 SER A C 1
ATOM 653 O O . SER A 1 84 ? 12.874 9.166 -9.614 1.00 70.81 84 SER A O 1
ATOM 655 N N . ASP A 1 85 ? 12.915 9.714 -11.777 1.00 78.06 85 ASP A N 1
ATOM 656 C CA . ASP A 1 85 ? 11.701 10.534 -11.740 1.00 78.06 85 ASP A CA 1
ATOM 657 C C . ASP A 1 85 ? 10.456 9.692 -11.436 1.00 78.06 85 ASP A C 1
ATOM 659 O O . ASP A 1 85 ? 9.486 10.184 -10.863 1.00 78.06 85 ASP A O 1
ATOM 663 N N . MET A 1 86 ? 10.486 8.408 -11.797 1.00 80.00 86 MET A N 1
ATOM 664 C CA . MET A 1 86 ? 9.334 7.531 -11.656 1.00 80.00 86 MET A CA 1
ATOM 665 C C . MET A 1 86 ? 9.128 7.087 -10.205 1.00 80.00 86 MET A C 1
ATOM 667 O O . MET A 1 86 ? 8.002 7.158 -9.715 1.00 80.00 86 MET A O 1
ATOM 671 N N . LEU A 1 87 ? 10.187 6.689 -9.490 1.00 82.56 87 LEU A N 1
ATOM 672 C CA . LEU A 1 87 ? 10.079 6.365 -8.060 1.00 82.56 87 LEU A CA 1
ATOM 673 C C . LEU A 1 87 ? 9.697 7.594 -7.241 1.00 82.56 87 LEU A C 1
ATOM 675 O O . LEU A 1 87 ? 8.853 7.492 -6.356 1.00 82.56 87 LEU A O 1
ATOM 679 N N . ASN A 1 88 ? 10.241 8.761 -7.588 1.00 86.62 88 ASN A N 1
ATOM 680 C CA . ASN A 1 88 ? 9.889 10.025 -6.937 1.00 86.62 88 ASN A CA 1
ATOM 681 C C . ASN A 1 88 ? 8.417 10.415 -7.143 1.00 86.62 88 ASN A C 1
ATOM 683 O O . ASN A 1 88 ? 7.858 11.164 -6.347 1.00 86.62 88 ASN A O 1
ATOM 687 N N . SER A 1 89 ? 7.790 9.922 -8.213 1.00 90.38 89 SER A N 1
ATOM 688 C CA . SER A 1 89 ? 6.375 10.158 -8.506 1.00 90.38 89 SER A CA 1
ATOM 689 C C . SER A 1 89 ? 5.425 9.139 -7.865 1.00 90.38 89 SER A C 1
ATOM 691 O O . SER A 1 89 ? 4.206 9.273 -7.995 1.00 90.38 89 SER A O 1
ATOM 693 N N . LEU A 1 90 ? 5.956 8.115 -7.188 1.00 92.44 90 LEU A N 1
ATOM 694 C CA . LEU A 1 90 ? 5.146 7.147 -6.463 1.00 92.44 90 LEU A CA 1
ATOM 695 C C . LEU A 1 90 ? 4.554 7.805 -5.215 1.00 92.44 90 LEU A C 1
ATOM 697 O O . LEU A 1 90 ? 5.256 8.429 -4.424 1.00 92.44 90 LEU A O 1
ATOM 701 N N . SER A 1 91 ? 3.252 7.649 -5.018 1.00 95.00 91 SER A N 1
ATOM 702 C CA . SER A 1 91 ? 2.562 8.198 -3.854 1.00 95.00 91 SER A CA 1
ATOM 703 C C . SER A 1 91 ? 1.425 7.294 -3.413 1.00 95.00 91 SER A C 1
ATOM 705 O O . SER A 1 91 ? 0.782 6.630 -4.227 1.00 95.00 91 SER A O 1
ATOM 707 N N . VAL A 1 92 ? 1.154 7.297 -2.111 1.00 97.19 92 VAL A N 1
ATOM 708 C CA . VAL A 1 92 ? -0.084 6.759 -1.550 1.00 97.19 92 VAL A CA 1
ATOM 709 C C . VAL A 1 92 ? -0.879 7.946 -1.028 1.00 97.19 92 VAL A C 1
ATOM 711 O O . VAL A 1 92 ? -0.374 8.723 -0.221 1.00 97.19 92 VAL A O 1
ATOM 714 N N . ILE A 1 93 ? -2.106 8.127 -1.506 1.00 95.94 93 ILE A N 1
ATOM 715 C CA . ILE A 1 93 ? -2.958 9.256 -1.116 1.00 95.94 93 ILE A CA 1
ATOM 716 C C . ILE A 1 93 ? -4.301 8.774 -0.569 1.00 95.94 93 ILE A C 1
ATOM 718 O O . ILE A 1 93 ? -4.850 7.792 -1.078 1.00 95.94 93 ILE A O 1
ATOM 722 N N . PRO A 1 94 ? -4.865 9.452 0.445 1.00 94.62 94 PRO A N 1
ATOM 723 C CA . PRO A 1 94 ? -6.229 9.188 0.864 1.00 94.62 94 PRO A CA 1
ATOM 724 C C . PRO A 1 94 ? -7.207 9.593 -0.237 1.00 94.62 94 PRO A C 1
ATOM 726 O O . PRO A 1 94 ? -7.036 10.610 -0.912 1.00 94.62 94 PRO A O 1
ATOM 729 N N . VAL A 1 95 ? -8.259 8.800 -0.395 1.00 93.12 95 VAL A N 1
ATOM 730 C CA . VAL A 1 95 ? -9.404 9.126 -1.245 1.00 93.12 95 VAL A CA 1
ATOM 731 C C . VAL A 1 95 ? -10.700 9.014 -0.440 1.00 93.12 95 VAL A C 1
ATOM 733 O O . VAL A 1 95 ? -10.697 8.652 0.740 1.00 93.12 95 VAL A O 1
ATOM 736 N N . ALA A 1 96 ? -11.826 9.358 -1.066 1.00 84.38 96 ALA A N 1
ATOM 737 C CA . ALA A 1 96 ? -13.133 9.304 -0.423 1.00 84.38 96 ALA A CA 1
ATOM 738 C C . ALA A 1 96 ? -13.425 7.926 0.204 1.00 84.38 96 ALA A C 1
ATOM 740 O O . ALA A 1 96 ? -12.909 6.891 -0.223 1.00 84.38 96 ALA A O 1
ATOM 741 N N . SER A 1 97 ? -14.288 7.927 1.221 1.00 84.62 97 SER A N 1
ATOM 742 C CA . SER A 1 97 ? -14.743 6.715 1.911 1.00 84.62 97 SER A CA 1
ATOM 743 C C . SER A 1 97 ? -13.646 5.947 2.657 1.00 84.62 97 SER A C 1
ATOM 745 O O . SER A 1 97 ? -13.786 4.746 2.859 1.00 84.62 97 SER A O 1
ATOM 747 N N . GLY A 1 98 ? -12.571 6.610 3.097 1.00 87.81 98 GLY A N 1
ATOM 748 C CA . GLY A 1 98 ? -11.538 5.984 3.933 1.00 87.81 98 GLY A CA 1
ATOM 749 C C . GLY A 1 98 ? -10.729 4.912 3.203 1.00 87.81 98 GLY A C 1
ATOM 750 O O . GLY A 1 98 ? -10.344 3.922 3.814 1.00 87.81 98 GLY A O 1
ATOM 751 N N . LYS A 1 99 ? -10.530 5.088 1.895 1.00 95.56 99 LYS A N 1
ATOM 752 C CA . LYS A 1 99 ? -9.661 4.247 1.069 1.00 95.56 99 LYS A CA 1
ATOM 753 C C . LYS A 1 99 ? -8.349 4.969 0.780 1.00 95.56 99 LYS A C 1
ATOM 755 O O . LYS A 1 99 ? -8.262 6.195 0.888 1.00 95.56 99 LYS A O 1
ATOM 760 N N . LEU A 1 100 ? -7.347 4.207 0.367 1.00 97.25 100 LEU A N 1
ATOM 761 C CA . LEU A 1 100 ? -6.057 4.710 -0.086 1.00 97.25 100 LEU A CA 1
ATOM 762 C C . LEU A 1 100 ? -5.853 4.357 -1.557 1.00 97.25 100 LEU A C 1
ATOM 764 O O . LEU A 1 100 ? -6.276 3.298 -2.019 1.00 97.25 100 LEU A O 1
ATOM 768 N N . LYS A 1 101 ? -5.187 5.247 -2.288 1.00 96.19 101 LYS A N 1
ATOM 769 C CA . LYS A 1 101 ? -4.762 5.012 -3.664 1.00 96.19 101 LYS A CA 1
ATOM 770 C C . LYS A 1 101 ? -3.246 5.076 -3.749 1.00 96.19 101 LYS A C 1
ATOM 772 O O . LYS A 1 101 ? -2.674 6.139 -3.520 1.00 96.19 101 LYS A O 1
ATOM 777 N N . LEU A 1 102 ? -2.627 3.955 -4.102 1.00 95.75 102 LEU A N 1
ATOM 778 C CA . LEU A 1 102 ? -1.240 3.901 -4.553 1.00 95.75 102 LEU A CA 1
ATOM 779 C C . LEU A 1 102 ? -1.215 4.287 -6.033 1.00 95.75 102 LEU A C 1
ATOM 781 O O . LEU A 1 102 ? -1.965 3.709 -6.811 1.00 95.75 102 LEU A O 1
ATOM 785 N N . GLN A 1 103 ? -0.398 5.256 -6.429 1.00 93.69 103 GLN A N 1
ATOM 786 C CA . GLN A 1 103 ? -0.314 5.693 -7.821 1.00 93.69 103 GLN A CA 1
ATOM 787 C C . GLN A 1 103 ? 1.081 6.192 -8.190 1.00 93.69 103 GLN A C 1
ATOM 789 O O . GLN A 1 103 ? 1.814 6.718 -7.351 1.00 93.69 103 GLN A O 1
ATOM 794 N N . VAL A 1 104 ? 1.392 6.105 -9.478 1.00 91.62 104 VAL A N 1
ATOM 795 C CA . VAL A 1 104 ? 2.393 6.956 -10.133 1.00 91.62 104 VAL A CA 1
ATOM 796 C C . VAL A 1 104 ? 1.710 8.251 -10.580 1.00 91.62 104 VAL A C 1
ATOM 798 O O . VAL A 1 104 ? 0.593 8.203 -11.104 1.00 91.62 104 VAL A O 1
ATOM 801 N N . SER A 1 105 ? 2.347 9.410 -10.380 1.00 89.19 105 SER A N 1
ATOM 802 C CA . SER A 1 105 ? 1.782 10.691 -10.828 1.00 89.19 105 SER A CA 1
ATOM 803 C C . SER A 1 105 ? 1.439 10.670 -12.330 1.00 89.19 105 SER A C 1
ATOM 805 O O . SER A 1 105 ? 2.198 10.105 -13.123 1.00 89.19 105 SER A O 1
ATOM 807 N N . PRO A 1 106 ? 0.318 11.288 -12.758 1.00 87.75 106 PRO A N 1
ATOM 808 C CA . PRO A 1 106 ? -0.161 11.191 -14.141 1.00 87.75 106 PRO A CA 1
ATOM 809 C C . PRO A 1 106 ? 0.854 11.605 -15.217 1.00 87.75 106 PRO A C 1
ATOM 811 O O . PRO A 1 106 ? 0.843 11.053 -16.312 1.00 87.75 106 PRO A O 1
ATOM 814 N N . ASP A 1 107 ? 1.746 12.546 -14.913 1.00 88.06 107 ASP A N 1
ATOM 815 C CA . ASP A 1 107 ? 2.801 13.033 -15.807 1.00 88.06 107 ASP A CA 1
ATOM 816 C C . ASP A 1 107 ? 3.936 12.017 -16.039 1.00 88.06 107 ASP A C 1
ATOM 818 O O . ASP A 1 107 ? 4.672 12.123 -17.022 1.00 88.06 107 ASP A O 1
ATOM 822 N N . GLN A 1 108 ? 4.064 11.009 -15.171 1.00 89.00 108 GLN A N 1
ATOM 823 C CA . GLN A 1 108 ? 5.022 9.908 -15.313 1.00 89.00 108 GLN A CA 1
ATOM 824 C C . GLN A 1 108 ? 4.357 8.574 -15.681 1.00 89.00 108 GLN A C 1
ATOM 826 O O . GLN A 1 108 ? 5.065 7.603 -15.951 1.00 89.00 108 GLN A O 1
ATOM 831 N N . ALA A 1 109 ? 3.024 8.504 -15.735 1.00 86.81 109 ALA A N 1
ATOM 832 C CA . ALA A 1 109 ? 2.297 7.245 -15.887 1.00 86.81 109 ALA A CA 1
ATOM 833 C C . ALA A 1 109 ? 2.597 6.519 -17.214 1.00 86.81 109 ALA A C 1
ATOM 835 O O . ALA A 1 109 ? 2.854 5.317 -17.204 1.00 86.81 109 ALA A O 1
ATOM 836 N N . ASP A 1 110 ? 2.675 7.240 -18.338 1.00 86.44 110 ASP A N 1
ATOM 837 C CA . ASP A 1 110 ? 3.005 6.637 -19.641 1.00 86.44 110 ASP A CA 1
ATOM 838 C C . ASP A 1 110 ? 4.435 6.073 -19.670 1.00 86.44 110 ASP A C 1
ATOM 840 O O . ASP A 1 110 ? 4.691 5.015 -20.251 1.00 86.44 110 ASP A O 1
ATOM 844 N N . LYS A 1 111 ? 5.381 6.747 -19.003 1.00 85.62 111 LYS A N 1
ATOM 845 C CA . LYS A 1 111 ? 6.758 6.249 -18.866 1.00 85.62 111 LYS A CA 1
ATOM 846 C C . LYS A 1 111 ? 6.801 5.017 -17.972 1.00 85.62 111 LYS A C 1
ATOM 848 O O . LYS A 1 111 ? 7.481 4.045 -18.306 1.00 85.62 111 LYS A O 1
ATOM 853 N N . ALA A 1 112 ? 6.077 5.061 -16.856 1.00 86.44 112 ALA A N 1
ATOM 854 C CA . ALA A 1 112 ? 6.006 3.958 -15.917 1.00 86.44 112 ALA A CA 1
ATOM 855 C C . ALA A 1 112 ? 5.439 2.710 -16.570 1.00 86.44 112 ALA A C 1
ATOM 857 O O . ALA A 1 112 ? 6.023 1.633 -16.449 1.00 86.44 112 ALA A O 1
ATOM 858 N N . ASP A 1 113 ? 4.361 2.867 -17.327 1.00 85.25 113 ASP A N 1
ATOM 859 C CA . ASP A 1 113 ? 3.766 1.769 -18.053 1.00 85.25 113 ASP A CA 1
ATOM 860 C C . ASP A 1 113 ? 4.650 1.278 -19.208 1.00 85.25 113 ASP A C 1
ATOM 862 O O . ASP A 1 113 ? 4.871 0.080 -19.353 1.00 85.25 113 ASP A O 1
ATOM 866 N N . GLY A 1 114 ? 5.256 2.176 -19.987 1.00 84.00 114 GLY A N 1
ATOM 867 C CA . GLY A 1 114 ? 6.171 1.782 -21.061 1.00 84.00 114 GLY A CA 1
ATOM 868 C C . GLY A 1 114 ? 7.357 0.947 -20.562 1.00 84.00 114 GLY A C 1
ATOM 869 O O . GLY A 1 114 ? 7.742 -0.035 -21.209 1.00 84.00 114 GLY A O 1
ATOM 870 N N . HIS A 1 115 ? 7.911 1.306 -19.398 1.00 82.50 115 HIS A N 1
ATOM 871 C CA . HIS A 1 115 ? 9.080 0.654 -18.800 1.00 82.50 115 HIS A CA 1
ATOM 872 C C . HIS A 1 115 ? 8.747 -0.628 -18.026 1.00 82.50 115 HIS A C 1
ATOM 874 O O . HIS A 1 115 ? 9.555 -1.562 -18.009 1.00 82.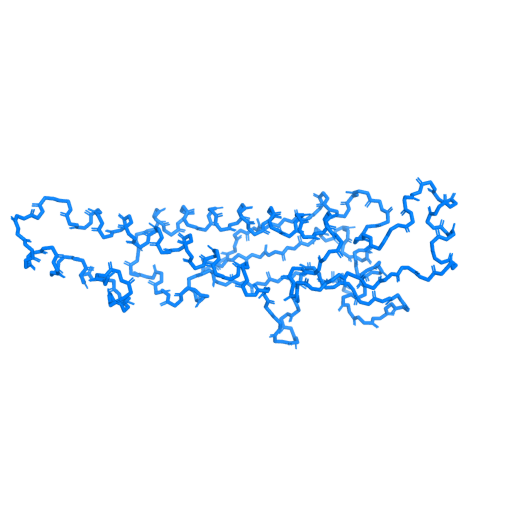50 115 HIS A O 1
ATOM 880 N N . ASN A 1 116 ? 7.570 -0.688 -17.400 1.00 84.38 116 ASN A N 1
ATOM 881 C CA . ASN A 1 116 ? 7.165 -1.793 -16.521 1.00 84.38 116 ASN A CA 1
ATOM 882 C C . ASN A 1 116 ? 6.069 -2.686 -17.097 1.00 84.38 116 ASN A C 1
ATOM 884 O O . ASN A 1 116 ? 5.778 -3.731 -16.519 1.00 84.38 116 ASN A O 1
ATOM 888 N N . ASN A 1 117 ? 5.523 -2.315 -18.250 1.00 85.25 117 ASN A N 1
ATOM 889 C CA . ASN A 1 117 ? 4.513 -3.044 -18.997 1.00 85.25 117 ASN A CA 1
ATOM 890 C C . ASN A 1 117 ? 3.289 -3.424 -18.148 1.00 85.25 117 ASN A C 1
ATOM 892 O O . ASN A 1 117 ? 2.919 -4.596 -18.086 1.00 85.25 117 ASN A O 1
ATOM 896 N N . HIS A 1 118 ? 2.708 -2.446 -17.450 1.00 81.81 118 HIS A N 1
ATOM 897 C CA . HIS A 1 118 ? 1.539 -2.637 -16.589 1.00 81.81 118 HIS A CA 1
ATOM 898 C C . HIS A 1 118 ? 0.276 -2.926 -17.419 1.00 81.81 118 HIS A C 1
ATOM 900 O O . HIS A 1 118 ? -0.483 -3.819 -17.072 1.00 81.81 118 HIS A O 1
ATOM 906 N N . SER A 1 119 ? 0.118 -2.260 -18.566 1.00 82.56 119 SER A N 1
ATOM 907 C CA . SER A 1 119 ? -0.962 -2.458 -19.543 1.00 82.56 119 SER A CA 1
ATOM 908 C C . SER A 1 119 ? -0.801 -3.702 -20.422 1.00 82.56 119 SER A C 1
ATOM 910 O O . SER A 1 119 ? -1.731 -4.085 -21.124 1.00 82.56 119 SER A O 1
ATOM 912 N N . GLY A 1 120 ? 0.388 -4.309 -20.455 1.00 83.19 120 GLY A N 1
ATOM 913 C CA . GLY A 1 120 ? 0.710 -5.387 -21.395 1.00 83.19 120 GLY A CA 1
ATOM 914 C C . GLY A 1 120 ? 1.028 -4.921 -22.825 1.00 83.19 120 GLY A C 1
ATOM 915 O O . GLY A 1 120 ? 1.401 -5.745 -23.659 1.00 83.19 120 GLY A O 1
ATOM 916 N N . GLU A 1 121 ? 0.937 -3.621 -23.129 1.00 83.69 121 GLU A N 1
ATOM 917 C CA . GLU A 1 121 ? 1.153 -3.085 -24.482 1.00 83.69 121 GLU A CA 1
ATOM 918 C C . GLU A 1 121 ? 2.639 -2.910 -24.862 1.00 83.69 121 GLU A C 1
ATOM 920 O O . GLU A 1 121 ? 2.978 -2.713 -26.032 1.00 83.69 121 GLU A O 1
ATOM 925 N N . SER A 1 122 ? 3.555 -2.971 -23.894 1.00 83.12 122 SER A N 1
ATOM 926 C CA . SER A 1 122 ? 5.000 -2.894 -24.126 1.00 83.12 122 SER A CA 1
ATOM 927 C C . SER A 1 122 ? 5.589 -4.270 -24.460 1.00 83.12 122 SER A C 1
ATOM 929 O O . SER A 1 122 ? 5.154 -5.310 -23.975 1.00 83.12 122 SER A O 1
ATOM 931 N N . LYS A 1 123 ? 6.659 -4.291 -25.267 1.00 81.50 123 LYS A N 1
ATOM 932 C CA . LYS A 1 123 ? 7.439 -5.516 -25.548 1.00 81.50 123 LYS A CA 1
ATOM 933 C C . LYS A 1 123 ? 8.392 -5.888 -24.403 1.00 81.50 123 LYS A C 1
ATOM 935 O O . LYS A 1 123 ? 9.082 -6.906 -24.480 1.00 81.50 123 LYS A O 1
ATOM 940 N N . LEU A 1 124 ? 8.490 -5.044 -23.373 1.00 82.00 124 LEU A N 1
ATOM 941 C CA . LEU A 1 124 ? 9.315 -5.303 -22.198 1.00 82.00 124 LEU A CA 1
ATOM 942 C C . LEU A 1 124 ? 8.623 -6.291 -21.243 1.00 82.00 124 LEU A C 1
ATOM 944 O O . LEU A 1 124 ? 7.396 -6.373 -21.212 1.00 82.00 124 LEU A O 1
ATOM 948 N N . PRO A 1 125 ? 9.388 -7.043 -20.431 1.00 81.12 125 PRO A N 1
ATOM 949 C CA . PRO A 1 125 ? 8.807 -7.861 -19.378 1.00 81.12 125 PRO A CA 1
ATOM 950 C C . PRO A 1 125 ? 7.946 -7.048 -18.414 1.00 81.12 125 PRO A C 1
ATOM 952 O O . PRO A 1 125 ? 8.371 -5.984 -17.964 1.00 81.12 125 PRO A O 1
ATOM 955 N N . THR A 1 126 ? 6.804 -7.608 -18.029 1.00 8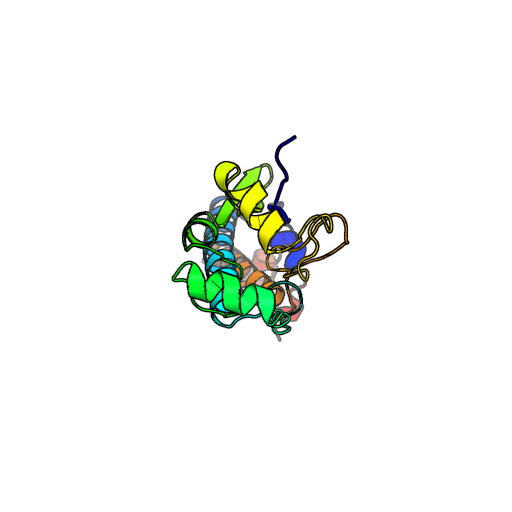5.94 126 THR A N 1
ATOM 956 C CA . THR A 1 126 ? 5.963 -7.055 -16.968 1.00 85.94 126 THR A CA 1
ATOM 957 C C . THR A 1 126 ? 6.701 -7.067 -15.632 1.00 85.94 126 THR A C 1
ATOM 959 O O . THR A 1 126 ? 7.198 -8.104 -15.181 1.00 85.94 126 THR A O 1
ATOM 962 N N . ARG A 1 127 ? 6.765 -5.903 -14.985 1.00 87.06 127 ARG A N 1
ATOM 963 C CA . ARG A 1 127 ? 7.309 -5.709 -13.639 1.00 87.06 127 ARG A CA 1
ATOM 964 C C . ARG A 1 127 ? 6.210 -5.128 -12.763 1.00 87.06 127 ARG A C 1
ATOM 966 O O . ARG A 1 127 ? 5.927 -3.937 -12.809 1.00 87.06 127 ARG A O 1
ATOM 973 N N . LYS A 1 128 ? 5.563 -5.992 -11.983 1.00 87.06 128 LYS A N 1
ATOM 974 C CA . LYS A 1 128 ? 4.409 -5.615 -11.160 1.00 87.06 128 LYS A CA 1
ATOM 975 C C . LYS A 1 128 ? 4.860 -5.054 -9.814 1.00 87.06 128 LYS A C 1
ATOM 977 O O . LYS A 1 128 ? 5.355 -5.809 -8.978 1.00 87.06 128 LYS A O 1
ATOM 982 N N . PHE A 1 129 ? 4.695 -3.755 -9.608 1.00 89.50 129 PHE A N 1
ATOM 983 C CA . PHE A 1 129 ? 4.996 -3.066 -8.343 1.00 89.50 129 PHE A CA 1
ATOM 984 C C . PHE A 1 129 ? 3.771 -2.385 -7.729 1.00 89.50 129 PHE A C 1
ATOM 986 O O . PHE A 1 129 ? 3.699 -2.218 -6.517 1.00 89.50 129 PHE A O 1
ATOM 993 N N . ILE A 1 130 ? 2.785 -2.077 -8.568 1.00 91.56 130 ILE A N 1
ATOM 994 C CA . ILE A 1 130 ? 1.428 -1.705 -8.183 1.00 91.56 130 ILE A CA 1
ATOM 995 C C . ILE A 1 130 ? 0.523 -2.887 -8.573 1.00 91.56 130 ILE A C 1
ATOM 997 O O . ILE A 1 130 ? 0.695 -3.404 -9.685 1.00 91.56 130 ILE A O 1
ATOM 1001 N N . PRO A 1 131 ? -0.366 -3.371 -7.685 1.00 91.25 131 PRO A N 1
ATOM 1002 C CA . PRO A 1 131 ? -1.339 -4.401 -8.045 1.00 91.25 131 PRO A CA 1
ATOM 1003 C C . PRO A 1 131 ? -2.290 -3.907 -9.139 1.00 91.25 131 PRO A C 1
ATOM 1005 O O . PRO A 1 131 ? -2.703 -2.751 -9.108 1.00 91.25 131 PRO A O 1
ATOM 1008 N N . ASN A 1 132 ? -2.650 -4.771 -10.086 1.00 84.94 132 ASN A N 1
ATOM 1009 C CA . ASN A 1 132 ? -3.690 -4.465 -11.060 1.00 84.94 132 ASN A CA 1
ATOM 1010 C C . ASN A 1 132 ? -5.065 -4.916 -10.540 1.00 84.94 132 ASN A C 1
ATOM 1012 O O . ASN A 1 132 ? -5.316 -6.113 -10.399 1.00 84.94 132 ASN A O 1
ATOM 1016 N N . ALA A 1 133 ? -5.960 -3.961 -10.280 1.00 75.31 133 ALA A N 1
ATOM 1017 C CA . ALA A 1 133 ? -7.315 -4.265 -9.824 1.00 75.31 133 ALA A CA 1
ATOM 1018 C C . ALA A 1 133 ? -8.143 -5.023 -10.878 1.00 75.31 133 ALA A C 1
ATOM 1020 O O . ALA A 1 133 ? -8.988 -5.827 -10.500 1.00 75.31 133 ALA A O 1
ATOM 1021 N N . ASP A 1 134 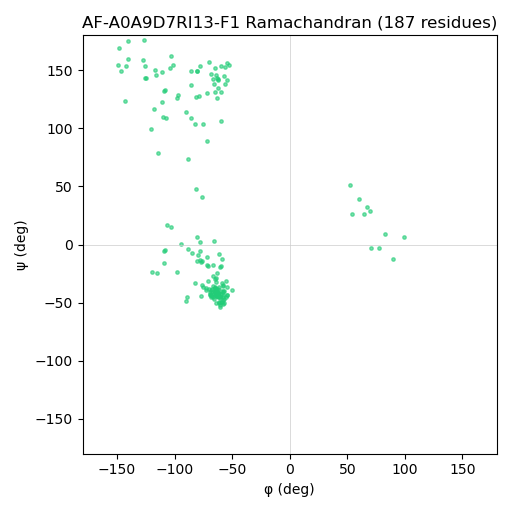? -7.874 -4.816 -12.173 1.00 77.06 134 ASP A N 1
ATOM 1022 C CA . ASP A 1 134 ? -8.582 -5.506 -13.262 1.00 77.06 134 ASP A CA 1
ATOM 1023 C C . ASP A 1 134 ? -8.192 -6.996 -13.367 1.00 77.06 134 ASP A C 1
ATOM 1025 O O . ASP A 1 134 ? -8.924 -7.784 -13.962 1.00 77.06 134 ASP A O 1
ATOM 1029 N N . ASP A 1 135 ? -7.064 -7.387 -12.760 1.00 78.75 135 ASP A N 1
ATOM 1030 C CA . ASP A 1 135 ? -6.545 -8.763 -12.722 1.00 78.75 135 ASP A CA 1
ATOM 1031 C C . ASP A 1 135 ? -6.790 -9.455 -11.357 1.00 78.75 135 ASP A C 1
ATOM 1033 O O . ASP A 1 135 ? -6.134 -10.453 -11.047 1.00 78.75 135 ASP A O 1
ATOM 1037 N N . ASP A 1 136 ? -7.669 -8.908 -10.503 1.00 82.44 136 ASP A N 1
ATOM 1038 C CA . ASP A 1 136 ? -7.887 -9.350 -9.111 1.00 82.44 136 ASP A CA 1
ATOM 1039 C C . ASP A 1 136 ? -6.593 -9.401 -8.267 1.00 82.44 136 ASP A C 1
ATOM 1041 O O . ASP A 1 136 ? -6.463 -10.159 -7.295 1.00 82.44 136 ASP A O 1
ATOM 1045 N N . GLU A 1 137 ? -5.591 -8.592 -8.622 1.00 89.44 137 GLU A N 1
ATOM 1046 C CA . GLU A 1 137 ? -4.329 -8.565 -7.898 1.00 89.44 137 GLU A CA 1
ATOM 1047 C C . GLU A 1 137 ? -4.413 -7.720 -6.632 1.00 89.44 137 GLU A C 1
ATOM 1049 O O . GLU A 1 137 ? -5.097 -6.703 -6.529 1.00 89.44 137 GLU A O 1
ATOM 1054 N N . THR A 1 138 ? -3.619 -8.123 -5.648 1.00 93.44 138 THR A N 1
ATOM 1055 C CA . THR A 1 138 ? -3.443 -7.394 -4.398 1.00 93.44 138 THR A CA 1
ATOM 1056 C C . THR A 1 138 ? -1.979 -7.443 -3.978 1.00 93.44 138 THR A C 1
ATOM 1058 O O . THR A 1 138 ? -1.149 -8.098 -4.613 1.00 93.44 138 THR A O 1
ATOM 1061 N N . PHE A 1 139 ? -1.635 -6.741 -2.904 1.00 96.25 139 PHE A N 1
ATOM 1062 C CA . PHE A 1 139 ? -0.288 -6.785 -2.355 1.00 96.25 139 PHE A CA 1
ATOM 1063 C C . PHE A 1 139 ? 0.111 -8.200 -1.925 1.00 96.25 139 PHE A C 1
ATOM 1065 O O . PHE A 1 139 ? -0.720 -9.020 -1.515 1.00 96.25 139 PHE A O 1
ATOM 1072 N N . ARG A 1 140 ? 1.420 -8.466 -1.940 1.00 95.44 140 ARG A N 1
ATOM 1073 C CA . ARG A 1 140 ? 1.973 -9.721 -1.428 1.00 95.44 140 ARG A CA 1
ATOM 1074 C C . ARG A 1 140 ? 1.565 -9.947 0.037 1.00 95.44 140 ARG A C 1
ATOM 1076 O O . ARG A 1 140 ? 1.399 -8.974 0.780 1.00 95.44 140 ARG A O 1
ATOM 1083 N N . PRO A 1 141 ? 1.484 -11.210 0.505 1.00 95.44 141 PRO A N 1
ATOM 1084 C CA . PRO A 1 141 ? 0.984 -11.535 1.842 1.00 95.44 141 PRO A CA 1
ATOM 1085 C C . PRO A 1 141 ? 1.617 -10.742 2.990 1.00 95.44 141 PRO A C 1
ATOM 1087 O O . PRO A 1 141 ? 0.898 -10.324 3.887 1.00 95.44 141 PRO A O 1
ATOM 1090 N N . ALA A 1 142 ? 2.926 -10.487 2.940 1.00 96.19 142 ALA A N 1
ATOM 1091 C CA . ALA A 1 142 ? 3.629 -9.744 3.985 1.00 96.19 142 ALA A CA 1
ATOM 1092 C C . ALA A 1 142 ? 3.156 -8.286 4.120 1.00 96.19 142 ALA A C 1
ATOM 1094 O O . ALA A 1 142 ? 2.927 -7.832 5.235 1.00 96.19 142 ALA A O 1
ATOM 1095 N N . ILE A 1 143 ? 2.950 -7.577 3.002 1.00 97.56 143 ILE A N 1
ATOM 1096 C CA . ILE A 1 143 ? 2.441 -6.196 3.028 1.00 97.56 143 ILE A CA 1
ATOM 1097 C C . ILE A 1 143 ? 1.016 -6.191 3.585 1.00 97.56 143 ILE A C 1
ATOM 1099 O O . ILE A 1 143 ? 0.697 -5.381 4.445 1.00 97.56 143 ILE A O 1
ATOM 1103 N N . ARG A 1 144 ? 0.162 -7.132 3.159 1.00 97.38 144 ARG A N 1
ATOM 1104 C CA . ARG A 1 144 ? -1.207 -7.241 3.694 1.00 97.38 144 ARG A CA 1
ATOM 1105 C C . ARG A 1 144 ? -1.228 -7.557 5.189 1.00 97.38 144 ARG A C 1
ATOM 1107 O O . ARG A 1 144 ? -2.079 -7.030 5.893 1.00 97.38 144 ARG A O 1
ATOM 1114 N N . SER A 1 145 ? -0.312 -8.407 5.658 1.00 97.12 145 SER A N 1
ATOM 1115 C CA . SER A 1 145 ? -0.172 -8.719 7.083 1.00 97.12 145 SER A CA 1
ATOM 1116 C C . SER A 1 145 ? 0.170 -7.464 7.874 1.00 97.12 145 SER A C 1
ATOM 1118 O O . SER A 1 145 ? -0.534 -7.143 8.815 1.00 97.12 145 SER A O 1
ATOM 1120 N N . ALA A 1 146 ? 1.163 -6.696 7.430 1.00 97.75 146 ALA A N 1
ATOM 1121 C CA . ALA A 1 146 ? 1.534 -5.459 8.104 1.00 97.75 146 ALA A CA 1
ATOM 1122 C C . ALA A 1 146 ? 0.425 -4.393 8.053 1.00 97.75 146 ALA A C 1
ATOM 1124 O O . ALA A 1 146 ? 0.194 -3.709 9.044 1.00 97.75 146 ALA A O 1
ATOM 1125 N N . ILE A 1 147 ? -0.318 -4.284 6.941 1.00 97.94 147 ILE A N 1
ATOM 1126 C CA . ILE A 1 147 ? -1.523 -3.436 6.877 1.00 97.94 147 ILE A CA 1
ATOM 1127 C C . ILE A 1 147 ? -2.522 -3.861 7.956 1.00 97.94 147 ILE A C 1
ATOM 1129 O O . ILE A 1 147 ? -3.047 -3.007 8.669 1.00 97.94 147 ILE A O 1
ATOM 1133 N N . LYS A 1 148 ? -2.776 -5.170 8.083 1.00 97.12 148 LYS A N 1
ATOM 1134 C CA . LYS A 1 148 ? -3.652 -5.700 9.126 1.00 97.12 148 LYS A CA 1
ATOM 1135 C C . LYS A 1 148 ? -3.128 -5.306 10.504 1.00 97.12 148 LYS A C 1
ATOM 1137 O O . LYS A 1 148 ? -3.894 -4.728 11.261 1.00 97.12 148 LYS A O 1
ATOM 1142 N N . ASP A 1 149 ? -1.855 -5.545 10.796 1.00 97.00 149 ASP A N 1
ATOM 1143 C CA . ASP A 1 149 ? -1.249 -5.257 12.100 1.00 97.00 149 ASP A CA 1
ATOM 1144 C C . ASP A 1 149 ? -1.381 -3.771 12.477 1.00 97.00 149 ASP A C 1
ATOM 1146 O O . ASP A 1 149 ? -1.805 -3.451 13.586 1.00 97.00 149 ASP A O 1
ATOM 1150 N N . ILE A 1 150 ? -1.140 -2.853 11.534 1.00 97.56 150 ILE A N 1
ATOM 1151 C CA . ILE A 1 150 ? -1.331 -1.407 11.747 1.00 97.56 150 ILE A CA 1
ATOM 1152 C C . ILE A 1 150 ? -2.793 -1.084 12.086 1.00 97.56 150 ILE A C 1
ATOM 1154 O O . ILE A 1 150 ? -3.072 -0.310 13.004 1.00 97.56 150 ILE A O 1
ATOM 1158 N N . VAL A 1 151 ? -3.748 -1.682 11.368 1.00 96.38 151 VAL A N 1
ATOM 1159 C CA . VAL A 1 151 ? -5.176 -1.497 11.661 1.00 96.38 151 VAL A CA 1
ATOM 1160 C C . VAL A 1 151 ? -5.549 -2.115 13.013 1.00 96.38 151 VAL A C 1
ATOM 1162 O O . VAL A 1 151 ? -6.356 -1.532 13.735 1.00 96.38 151 VAL A O 1
ATOM 1165 N N . MET A 1 152 ? -4.951 -3.243 13.400 1.00 93.94 152 MET A N 1
ATOM 1166 C CA . MET A 1 152 ? -5.198 -3.867 14.703 1.00 93.94 152 MET A CA 1
ATOM 1167 C C . MET A 1 152 ? -4.723 -2.978 15.856 1.00 93.94 152 MET A C 1
ATOM 1169 O O . MET A 1 152 ? -5.475 -2.788 16.807 1.00 93.94 152 MET A O 1
ATOM 1173 N N . VAL A 1 153 ? -3.563 -2.327 15.728 1.00 94.31 153 VAL A N 1
ATOM 1174 C CA . VAL A 1 153 ? -3.092 -1.323 16.702 1.00 94.31 153 VAL A CA 1
ATOM 1175 C C . VAL A 1 153 ? -4.095 -0.170 16.846 1.00 94.31 153 VAL A C 1
ATOM 1177 O O . VAL A 1 153 ? -4.291 0.378 17.931 1.00 94.31 153 VAL A O 1
ATOM 1180 N N . ALA A 1 154 ? -4.769 0.217 15.763 1.00 92.88 154 ALA A N 1
ATOM 1181 C CA . ALA A 1 154 ? -5.814 1.235 15.820 1.00 92.88 154 ALA A CA 1
ATOM 1182 C C . ALA A 1 154 ? -7.062 0.747 16.580 1.00 92.88 154 ALA A C 1
ATOM 1184 O O . ALA A 1 154 ? -7.652 1.508 17.349 1.00 92.88 154 ALA A O 1
ATOM 1185 N N . VAL A 1 155 ? -7.443 -0.522 16.402 1.00 90.94 155 VAL A N 1
ATOM 1186 C CA . VAL A 1 155 ? -8.524 -1.158 17.170 1.00 90.94 155 VAL A CA 1
ATOM 1187 C C . VAL A 1 155 ? -8.177 -1.208 18.658 1.00 90.94 155 VAL A C 1
ATOM 1189 O O . VAL A 1 155 ? -9.013 -0.841 19.478 1.00 90.94 155 VAL A O 1
ATOM 1192 N N . GLU A 1 156 ? -6.952 -1.595 19.012 1.00 90.25 156 GLU A N 1
ATOM 1193 C CA . GLU A 1 156 ? -6.477 -1.630 20.404 1.00 90.25 156 GLU A CA 1
ATOM 1194 C C . GLU A 1 156 ? -6.583 -0.254 21.058 1.00 90.25 156 GLU A C 1
ATOM 1196 O O . GLU A 1 156 ? -7.206 -0.121 22.108 1.00 90.25 156 GLU A O 1
ATOM 1201 N N . LYS A 1 157 ? -6.116 0.799 20.376 1.00 90.06 157 LYS A N 1
ATOM 1202 C CA . LYS A 1 157 ? -6.264 2.186 20.847 1.00 90.06 157 LYS A CA 1
ATOM 1203 C C . LYS A 1 157 ? -7.727 2.588 21.070 1.00 90.06 157 LYS A C 1
ATOM 1205 O O . LYS A 1 157 ? -8.017 3.359 21.985 1.00 90.06 157 LYS A O 1
ATOM 1210 N N . GLN A 1 158 ? -8.663 2.103 20.245 1.00 89.19 158 GLN A N 1
ATOM 1211 C CA . GLN A 1 158 ? -10.095 2.352 20.456 1.00 89.19 158 GLN A CA 1
ATOM 1212 C C . GLN A 1 158 ? -10.607 1.617 21.696 1.00 89.19 158 GLN A C 1
ATOM 1214 O O . GLN A 1 158 ? -11.360 2.202 22.474 1.00 89.19 158 GLN A O 1
ATOM 1219 N N . ILE A 1 159 ? -10.212 0.355 21.878 1.00 86.50 159 ILE A N 1
ATOM 1220 C CA . ILE A 1 159 ? -10.588 -0.449 23.043 1.00 86.50 159 ILE A CA 1
ATOM 1221 C C . ILE A 1 159 ? -10.075 0.223 24.314 1.00 86.50 159 ILE A C 1
ATOM 1223 O O . ILE A 1 159 ? -10.883 0.519 25.185 1.00 86.50 159 ILE A O 1
ATOM 1227 N N . GLU A 1 160 ? -8.786 0.561 24.377 1.00 86.44 160 GLU A N 1
ATOM 1228 C CA . GLU A 1 160 ? -8.168 1.249 25.518 1.00 86.44 160 GLU A CA 1
ATOM 1229 C C . GLU A 1 160 ? -8.899 2.547 25.869 1.00 86.44 160 GLU A C 1
ATOM 1231 O O . GLU A 1 160 ? -9.182 2.819 27.036 1.00 86.44 160 GLU A O 1
ATOM 1236 N N . LYS A 1 161 ? -9.258 3.339 24.851 1.00 85.25 161 LYS A N 1
ATOM 1237 C CA . LYS A 1 161 ? -10.046 4.559 25.036 1.00 85.25 161 LYS A CA 1
ATOM 1238 C C . LYS A 1 161 ? -11.433 4.262 25.612 1.00 85.25 161 LYS A C 1
ATOM 1240 O O . LYS A 1 161 ? -11.892 4.998 26.482 1.00 85.25 161 LYS A O 1
ATOM 1245 N N . ASN A 1 162 ? -12.106 3.222 25.125 1.00 82.75 162 ASN A N 1
ATOM 1246 C CA . ASN A 1 162 ? -13.450 2.847 25.570 1.00 82.75 162 ASN A CA 1
ATOM 1247 C C . ASN A 1 162 ? -13.455 2.256 26.986 1.00 82.75 162 ASN A C 1
ATOM 1249 O O . ASN A 1 162 ? -14.441 2.414 27.701 1.00 82.75 162 ASN A O 1
ATOM 1253 N N . THR A 1 163 ? -12.381 1.574 27.382 1.00 80.56 163 THR A N 1
ATOM 1254 C CA . THR A 1 163 ? -12.244 0.911 28.687 1.00 80.56 163 THR A CA 1
ATOM 1255 C C . THR A 1 163 ? -11.543 1.785 29.726 1.00 80.56 163 THR A C 1
ATOM 1257 O O . THR A 1 163 ? -11.344 1.348 30.859 1.00 80.56 163 THR A O 1
ATOM 1260 N N . ALA A 1 164 ? -11.152 3.013 29.371 1.00 78.75 164 ALA A N 1
ATOM 1261 C CA . ALA A 1 164 ? -10.511 3.946 30.287 1.00 78.75 164 ALA A CA 1
ATOM 1262 C C . ALA A 1 164 ? -11.433 4.251 31.483 1.00 78.75 164 ALA A C 1
ATOM 1264 O O . ALA A 1 164 ? -12.415 4.981 31.356 1.00 78.75 164 ALA A O 1
ATOM 1265 N N . GLY A 1 165 ? -11.100 3.692 32.651 1.00 70.62 165 GLY A N 1
ATOM 1266 C CA . GLY A 1 165 ? -11.867 3.854 33.891 1.00 70.62 165 GLY A CA 1
ATOM 1267 C C . GLY A 1 165 ? -12.805 2.697 34.251 1.00 70.62 165 GLY A C 1
ATOM 1268 O O . GLY A 1 165 ? -13.540 2.834 35.227 1.00 70.62 165 GLY A O 1
ATOM 1269 N N . ALA A 1 166 ? -12.772 1.581 33.513 1.00 78.75 166 ALA A N 1
ATOM 1270 C CA . ALA A 1 166 ? -13.473 0.355 33.895 1.00 78.75 166 ALA A CA 1
ATOM 1271 C C . ALA A 1 166 ? -12.940 -0.201 35.228 1.00 78.75 166 ALA A C 1
ATOM 1273 O O . ALA A 1 166 ? -11.738 -0.130 35.502 1.00 78.75 166 ALA A O 1
ATOM 1274 N N . GLN A 1 167 ? -13.834 -0.734 36.058 1.00 75.25 167 GLN A N 1
ATOM 1275 C CA . GLN A 1 167 ? -13.530 -1.154 37.427 1.00 75.25 167 GLN A CA 1
ATOM 1276 C C . GLN A 1 167 ? -13.269 -2.659 37.562 1.00 75.25 167 GLN A C 1
ATOM 1278 O O . GLN A 1 167 ? -12.579 -3.065 38.497 1.00 75.25 167 GLN A O 1
ATOM 1283 N N . ASP A 1 168 ? -13.784 -3.475 36.640 1.00 78.62 168 ASP A N 1
ATOM 1284 C CA . ASP A 1 168 ? -13.612 -4.928 36.641 1.00 78.62 168 ASP A CA 1
ATOM 1285 C C . ASP A 1 168 ? -13.582 -5.539 35.225 1.00 78.62 168 ASP A C 1
ATOM 1287 O O . ASP A 1 168 ? -13.893 -4.887 34.224 1.00 78.62 168 ASP A O 1
ATOM 1291 N N . ASP A 1 169 ? -13.196 -6.817 35.143 1.00 75.56 169 ASP A N 1
ATOM 1292 C CA . ASP A 1 169 ? -13.036 -7.550 33.880 1.00 75.56 169 ASP A CA 1
ATOM 1293 C C . ASP A 1 169 ? -14.353 -7.712 33.099 1.00 75.56 169 ASP A C 1
ATOM 1295 O O . ASP A 1 169 ? -14.339 -7.776 31.866 1.00 75.56 169 ASP A O 1
ATOM 1299 N N . GLN A 1 170 ? -15.503 -7.751 33.785 1.00 73.94 170 GLN A N 1
ATOM 1300 C CA . GLN A 1 170 ? -16.811 -7.855 33.129 1.00 73.94 170 GLN A CA 1
ATOM 1301 C C . GLN A 1 170 ? -17.183 -6.534 32.452 1.00 73.94 170 GLN A C 1
ATOM 1303 O O . GLN A 1 170 ? -17.709 -6.528 31.335 1.00 73.94 170 GLN A O 1
ATOM 1308 N N . GLU A 1 171 ? -16.871 -5.412 33.097 1.00 71.44 171 GLU A N 1
ATOM 1309 C CA . GLU A 1 171 ? -17.036 -4.074 32.549 1.00 71.44 171 GLU A CA 1
ATOM 1310 C C . GLU A 1 171 ? -16.072 -3.825 31.380 1.00 71.44 171 GLU A C 1
ATOM 1312 O O . GLU A 1 171 ? -16.498 -3.312 30.343 1.00 71.44 171 GLU A O 1
ATOM 1317 N N . ILE A 1 172 ? -14.814 -4.276 31.477 1.00 70.56 172 ILE A N 1
ATOM 1318 C CA . ILE A 1 172 ? -13.845 -4.237 30.367 1.00 70.56 172 ILE A CA 1
ATOM 1319 C C . ILE A 1 172 ? -14.378 -5.018 29.165 1.00 70.56 172 ILE A C 1
ATOM 1321 O O . ILE A 1 172 ? -14.406 -4.489 28.053 1.00 70.56 172 ILE A O 1
ATOM 1325 N N . GLU A 1 173 ? -14.843 -6.254 29.361 1.00 71.69 173 GLU A N 1
ATOM 1326 C CA . GLU A 1 173 ? -15.350 -7.084 28.266 1.00 71.69 173 GLU A CA 1
ATOM 1327 C C . GLU A 1 173 ? -16.613 -6.477 27.627 1.00 71.69 173 GLU A C 1
ATOM 1329 O O . GLU A 1 173 ? -16.766 -6.495 26.399 1.00 71.69 173 GLU A O 1
ATOM 1334 N N . ALA A 1 174 ? -17.503 -5.892 28.433 1.00 72.44 174 ALA A N 1
ATOM 1335 C CA . ALA A 1 174 ? -18.699 -5.210 27.950 1.00 72.44 174 ALA A CA 1
ATOM 1336 C C . ALA A 1 174 ? -18.370 -3.931 27.159 1.00 72.44 174 ALA A C 1
ATOM 1338 O O . ALA A 1 174 ? -18.969 -3.695 26.106 1.00 72.44 174 ALA A O 1
ATOM 1339 N N . LEU A 1 175 ? -17.416 -3.120 27.629 1.00 69.38 175 LEU A N 1
ATOM 1340 C CA . LEU A 1 175 ? -17.001 -1.866 26.990 1.00 69.38 175 LEU A CA 1
ATOM 1341 C C . LEU A 1 175 ? -16.135 -2.098 25.744 1.00 69.38 175 LEU A C 1
ATOM 1343 O O . LEU A 1 175 ? -16.324 -1.406 24.745 1.00 69.38 175 LEU A O 1
ATOM 1347 N N . ALA A 1 176 ? -15.264 -3.109 25.746 1.00 69.56 176 ALA A N 1
ATOM 1348 C CA . ALA A 1 176 ? -14.451 -3.492 24.589 1.00 69.56 176 ALA A CA 1
ATOM 1349 C C . ALA A 1 176 ? -15.309 -4.002 23.418 1.00 69.56 176 ALA A C 1
ATOM 1351 O O . ALA A 1 176 ? -15.037 -3.701 22.257 1.00 69.56 176 ALA A O 1
ATOM 1352 N N . LYS A 1 177 ? -16.392 -4.735 23.715 1.00 68.31 177 LYS A N 1
ATOM 1353 C CA . LYS A 1 177 ? -17.380 -5.189 22.717 1.00 68.31 177 LYS A CA 1
ATOM 1354 C C . LYS A 1 177 ? -18.325 -4.083 22.257 1.00 68.31 177 LYS A C 1
ATOM 1356 O O . LYS A 1 177 ? -19.056 -4.257 21.277 1.00 68.31 177 LYS A O 1
ATOM 1361 N N . ARG A 1 178 ? -18.373 -2.955 22.967 1.00 67.19 178 ARG A N 1
ATOM 1362 C CA . ARG A 1 178 ? -19.337 -1.895 22.697 1.00 67.19 178 ARG A CA 1
ATOM 1363 C C . ARG A 1 178 ? -18.923 -1.125 21.451 1.00 67.19 178 ARG A C 1
ATOM 1365 O O . ARG A 1 178 ? -18.030 -0.289 21.471 1.00 67.19 178 ARG A O 1
ATOM 1372 N N . GLY A 1 179 ? -19.624 -1.409 20.363 1.00 61.12 179 GLY A N 1
ATOM 1373 C CA . GLY A 1 179 ? -19.470 -0.692 19.104 1.00 61.12 179 GLY A CA 1
ATOM 1374 C C . GLY A 1 179 ? -18.426 -1.274 18.161 1.00 61.12 179 GLY A C 1
ATOM 1375 O O . GLY A 1 179 ? -18.502 -0.911 17.002 1.00 61.12 179 GLY A O 1
ATOM 1376 N N . ILE A 1 180 ? -17.553 -2.201 18.592 1.00 66.94 180 ILE A N 1
ATOM 1377 C CA . ILE A 1 180 ? -16.515 -2.806 17.741 1.00 66.94 180 ILE A CA 1
ATOM 1378 C C . ILE A 1 180 ? -16.837 -4.261 17.383 1.00 66.94 180 ILE A C 1
ATOM 1380 O O . ILE A 1 180 ? -16.740 -5.167 18.210 1.00 66.94 180 ILE A O 1
ATOM 1384 N N . LYS A 1 181 ? -17.197 -4.512 16.119 1.00 63.94 181 LYS A N 1
ATOM 1385 C CA . LYS A 1 181 ? -17.425 -5.861 15.584 1.00 63.94 181 LYS A CA 1
ATOM 1386 C C . LYS A 1 181 ? -16.119 -6.456 15.058 1.00 63.94 181 LYS A C 1
ATOM 1388 O O . LYS A 1 181 ? -15.928 -6.576 13.851 1.00 63.94 181 LYS A O 1
ATOM 1393 N N . VAL A 1 182 ? -15.224 -6.858 15.958 1.00 60.91 182 VAL A N 1
ATOM 1394 C CA . VAL A 1 182 ? -14.059 -7.695 15.609 1.00 60.91 182 VAL A CA 1
ATOM 1395 C C . VAL A 1 182 ? -14.155 -9.027 16.334 1.00 60.91 182 VAL A C 1
ATOM 1397 O O . VAL A 1 182 ? -14.711 -9.119 17.429 1.00 60.91 182 VAL A O 1
ATOM 1400 N N . ASN A 1 183 ? -13.615 -10.086 15.733 1.00 55.84 183 ASN A N 1
ATOM 1401 C CA . ASN A 1 183 ? -13.515 -11.374 16.406 1.00 55.84 183 ASN A CA 1
ATOM 1402 C C . ASN A 1 183 ? -12.433 -11.297 17.501 1.00 55.84 183 ASN A C 1
ATOM 1404 O O . ASN A 1 183 ? -11.262 -11.579 17.253 1.00 55.84 183 ASN A O 1
A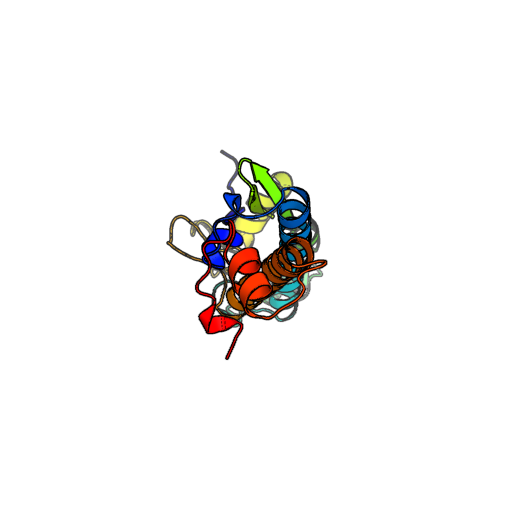TOM 1408 N N . LEU A 1 184 ? -12.840 -10.904 18.713 1.00 52.25 184 LEU A N 1
ATOM 1409 C CA . LEU A 1 184 ? -11.970 -10.677 19.877 1.00 52.25 184 LEU A CA 1
ATOM 1410 C C . LEU A 1 184 ? -11.158 -11.909 20.315 1.00 52.25 184 LEU A C 1
ATOM 1412 O O . LEU A 1 184 ? -10.190 -11.763 21.056 1.00 52.25 184 LEU A O 1
ATOM 1416 N N . ARG A 1 185 ? -11.475 -13.116 19.815 1.00 52.34 185 ARG A N 1
ATOM 1417 C CA . ARG A 1 185 ? -10.645 -14.315 20.044 1.00 52.34 185 ARG A CA 1
ATOM 1418 C C . ARG A 1 185 ? -9.213 -14.176 19.517 1.00 52.34 185 ARG A C 1
ATOM 1420 O O . ARG A 1 185 ? -8.367 -14.947 19.939 1.00 52.34 185 ARG A O 1
ATOM 1427 N N . GLN A 1 186 ? -8.942 -13.234 18.608 1.00 52.50 186 GLN A N 1
ATOM 1428 C CA . GLN A 1 186 ? -7.578 -12.948 18.144 1.00 52.50 186 GLN A CA 1
ATOM 1429 C C . GLN A 1 186 ? -6.765 -12.064 19.109 1.00 52.50 186 GLN A C 1
ATOM 1431 O O . GLN A 1 186 ? -5.569 -11.930 18.893 1.00 52.50 186 GLN A O 1
ATOM 1436 N N . PHE A 1 187 ? -7.384 -11.488 20.147 1.00 48.06 187 PHE A N 1
ATOM 1437 C CA . PHE A 1 187 ? -6.749 -10.522 21.058 1.00 48.06 187 PHE A CA 1
ATOM 1438 C C . PHE A 1 187 ? -6.609 -11.001 22.508 1.00 48.06 187 PHE A C 1
ATOM 1440 O O . PHE A 1 187 ? -5.768 -10.493 23.237 1.00 48.06 187 PHE A O 1
ATOM 1447 N N . LEU A 1 188 ? -7.458 -11.939 22.942 1.00 42.31 188 LEU A N 1
ATOM 1448 C CA . LEU A 1 188 ? -7.527 -12.416 24.334 1.00 42.31 188 LEU A CA 1
ATOM 1449 C C . LEU A 1 188 ? -6.939 -13.829 24.516 1.00 42.31 188 LEU A C 1
ATOM 1451 O O . LEU A 1 188 ? -7.277 -14.509 25.485 1.00 42.31 188 LEU A O 1
ATOM 1455 N N . GLY A 1 189 ? -6.149 -14.300 23.546 1.00 42.88 189 GLY A N 1
ATOM 1456 C CA . GLY A 1 189 ? -5.520 -15.625 23.535 1.00 42.88 189 GLY A CA 1
ATOM 1457 C C . GLY A 1 189 ? -4.037 -15.561 23.846 1.00 42.88 189 GLY A C 1
ATOM 1458 O O . GLY A 1 189 ? -3.371 -14.691 23.248 1.00 42.88 189 GLY A O 1
#

Foldseek 3Di:
DQDWPKDKFALCVLLVWDCQLADPVLLVVLLVVLFVLLLVLLLVCLVVQAAQQARHHFDADDPVVLVVLVVVVHHSGLHLDSDPLFSVQWGWDDDPPSMIMTTRPSVCRVVSCQSQVPVVPHPDHHRHSHFDVVVVTDGDPVSSVVSNVSSVVSLVVRLCVQCVPPDDPVSSVVSSPPSIPDPCVVPPD

pLDDT: mean 85.45, std 11.89, range [42.31, 98.38]